Protein AF-0000000069708001 (afdb_homodimer)

Radius of gyration: 27.02 Å; Cα contacts (8 Å, |Δi|>4): 667; chains: 2; bounding box: 36×70×64 Å

Nearest PDB structures (foldseek):
  3i95-assembly1_A  TM=2.723E-01  e=8.028E-01  Synechocystis sp. PCC 6803
  7ykb-assembly1_A  TM=2.470E-01  e=9.645E-01  Synechocystis sp. PCC 6803 substr. Kazusa
  2d1e-assembly1_A  TM=2.750E-01  e=1.778E+00  Synechocystis sp. PCC 6803
  6gqf-assembly3_C  TM=2.404E-01  e=2.136E+00  Mus musculus
  3i95-assembly1_A  TM=2.723E-01  e=1.138E+00  Synechocystis sp. PCC 6803

Secondary structure (DSSP, 8-state):
------HHHHHHHHHHHHHHHHHHHHHHHHHHHHHHTS-HHHHTTT-TTPEEEEEEEEEEETTEEEEEEEEEEE--TTT-EEEEEEEETTTEEEEEEEE-TTTTTTTHHHHHHH--S-EEE--SSTT-HHHHHHTEEE-SHHHHHHHHHH-SSEEEEEEE---SSHHHHHHHHHHHHHHHHHTT-/------HHHHHHHHHHHHHHHHHHHHHHHHHHHHHHTS-HHHHTTT-TTPEEEEEEEEEEETTEEEEEEEEEEE--TTT-EEEEEEEETTTEEEEEEEE-TTTGGGGHHHHHHH--S-EEE--SSTT-HHHHHHTEEE-SHHHHHHHHHH-SSEEEEEEE---SSHHHHHHHHHHHHHHHHHTT-

Structure (mmCIF, N/CA/C/O backbone):
data_AF-0000000069708001-model_v1
#
loop_
_entity.id
_entity.type
_entity.pdbx_description
1 polymer 'Uncharacterized protein'
#
loop_
_atom_site.group_PDB
_atom_site.id
_atom_site.type_symbol
_atom_site.label_atom_id
_atom_site.label_alt_id
_atom_site.label_comp_id
_atom_site.label_asym_id
_atom_site.label_entity_id
_atom_site.label_seq_id
_atom_site.pdbx_PDB_ins_code
_atom_site.Cartn_x
_atom_site.Cartn_y
_atom_site.Cartn_z
_atom_site.occupancy
_atom_site.B_iso_or_equiv
_atom_site.auth_seq_id
_atom_site.auth_comp_id
_atom_site.auth_asym_id
_atom_site.auth_atom_id
_atom_site.pdbx_PDB_model_num
ATOM 1 N N . MET A 1 1 ? -13.344 16.375 -16.188 1 46.41 1 MET A N 1
ATOM 2 C CA . MET A 1 1 ? -13.844 15.688 -15 1 46.41 1 MET A CA 1
ATOM 3 C C . MET A 1 1 ? -13.648 16.547 -13.758 1 46.41 1 MET A C 1
ATOM 5 O O . MET A 1 1 ? -12.586 17.141 -13.562 1 46.41 1 MET A O 1
ATOM 9 N N . ASN A 1 2 ? -14.672 16.891 -13.133 1 65.44 2 ASN A N 1
ATOM 10 C CA . ASN A 1 2 ? -14.648 17.812 -12 1 65.44 2 ASN A CA 1
ATOM 11 C C . ASN A 1 2 ? -13.867 17.25 -10.82 1 65.44 2 ASN A C 1
ATOM 13 O O . ASN A 1 2 ? -14.289 16.266 -10.203 1 65.44 2 ASN A O 1
ATOM 17 N N . ILE A 1 3 ? -12.547 17.547 -10.797 1 88.06 3 ILE A N 1
ATOM 18 C CA . ILE A 1 3 ? -11.617 17.078 -9.781 1 88.06 3 ILE A CA 1
ATOM 19 C C . ILE A 1 3 ? -12.047 17.594 -8.414 1 88.06 3 ILE A C 1
ATOM 21 O O . ILE A 1 3 ? -12.188 18.797 -8.211 1 88.06 3 ILE A O 1
ATOM 25 N N . LYS A 1 4 ? -12.562 16.641 -7.609 1 94 4 LYS A N 1
ATOM 26 C CA . LYS A 1 4 ? -12.992 17.016 -6.27 1 94 4 LYS A CA 1
ATOM 27 C C . LYS A 1 4 ? -12.398 16.078 -5.219 1 94 4 LYS A C 1
ATOM 29 O O . LYS A 1 4 ? -12.133 14.906 -5.5 1 94 4 LYS A O 1
ATOM 34 N N . LEU A 1 5 ? -12.156 16.625 -4.051 1 95.75 5 LEU A N 1
ATOM 35 C CA . LEU A 1 5 ? -11.859 15.812 -2.871 1 95.75 5 LEU A CA 1
ATOM 36 C C . LEU A 1 5 ? -13.125 15.133 -2.35 1 95.75 5 LEU A C 1
ATOM 38 O O . LEU A 1 5 ? -14.047 15.812 -1.883 1 95.75 5 LEU A O 1
ATOM 42 N N . ASP A 1 6 ? -13.188 13.906 -2.488 1 94.31 6 ASP A N 1
ATOM 43 C CA . ASP A 1 6 ? -14.375 13.164 -2.09 1 94.31 6 ASP A CA 1
ATOM 44 C C . ASP A 1 6 ? -14.312 12.773 -0.616 1 94.31 6 ASP A C 1
ATOM 46 O O . ASP A 1 6 ? -14.109 11.602 -0.288 1 94.31 6 ASP A O 1
ATOM 50 N N . ILE A 1 7 ? -14.586 13.656 0.257 1 92.44 7 ILE A N 1
ATOM 51 C CA . ILE A 1 7 ? -14.445 13.516 1.702 1 92.44 7 ILE A CA 1
ATOM 52 C C . ILE A 1 7 ? -15.352 12.398 2.205 1 92.44 7 ILE A C 1
ATOM 54 O O . ILE A 1 7 ? -14.984 11.648 3.109 1 92.44 7 ILE A O 1
ATOM 58 N N . ALA A 1 8 ? -16.516 12.273 1.665 1 90.94 8 ALA A N 1
ATOM 59 C CA . ALA A 1 8 ? -17.438 11.211 2.055 1 90.94 8 ALA A CA 1
ATOM 60 C C . ALA A 1 8 ? -16.828 9.836 1.784 1 90.94 8 ALA A C 1
ATOM 62 O O . ALA A 1 8 ? -16.922 8.938 2.619 1 90.94 8 ALA A O 1
ATOM 63 N N . PHE A 1 9 ? -16.297 9.734 0.628 1 91.19 9 PHE A N 1
ATOM 64 C CA . PHE A 1 9 ? -15.648 8.484 0.259 1 91.19 9 PHE A CA 1
ATOM 65 C C . PHE A 1 9 ? -14.531 8.148 1.236 1 91.19 9 PHE A C 1
ATOM 67 O O . PHE A 1 9 ? -14.367 6.988 1.631 1 91.19 9 PHE A O 1
ATOM 74 N N . TRP A 1 10 ? -13.742 9.164 1.651 1 91 10 TRP A N 1
ATOM 75 C CA . TRP A 1 10 ? -12.648 8.953 2.6 1 91 10 TRP A CA 1
ATOM 76 C C . TRP A 1 10 ? -13.18 8.375 3.91 1 91 10 TRP A C 1
ATOM 78 O O . TRP A 1 10 ? -12.609 7.426 4.453 1 91 10 TRP A O 1
ATOM 88 N N . LYS A 1 11 ? -14.211 8.938 4.34 1 88.94 11 LYS A N 1
ATOM 89 C CA . LYS A 1 11 ? -14.789 8.555 5.621 1 88.94 11 LYS A CA 1
ATOM 90 C C . LYS A 1 11 ? -15.367 7.137 5.562 1 88.94 11 LYS A C 1
ATOM 92 O O . LYS A 1 11 ? -15.219 6.363 6.508 1 88.94 11 LYS A O 1
ATOM 97 N N . GLU A 1 12 ? -15.938 6.777 4.508 1 86.69 12 GLU A N 1
ATOM 98 C CA . GLU A 1 12 ? -16.625 5.492 4.352 1 86.69 12 GLU A CA 1
ATOM 99 C C . GLU A 1 12 ? -15.617 4.375 4.066 1 86.69 12 GLU A C 1
ATOM 101 O O . GLU A 1 12 ? -15.961 3.193 4.156 1 86.69 12 GLU A O 1
ATOM 106 N N . SER A 1 13 ? -14.453 4.805 3.824 1 85.56 13 SER A N 1
ATOM 107 C CA . SER A 1 13 ? -13.477 3.83 3.346 1 85.56 13 SER A CA 1
ATOM 108 C C . SER A 1 13 ? -12.867 3.051 4.5 1 85.56 13 SER A C 1
ATOM 110 O O . SER A 1 13 ? -12.148 2.066 4.285 1 85.56 13 SER A O 1
ATOM 112 N N . LYS A 1 14 ? -13.117 3.455 5.73 1 87 14 LYS A N 1
ATOM 113 C CA . LYS A 1 14 ? -12.539 2.771 6.883 1 87 14 LYS A CA 1
ATOM 114 C C . LYS A 1 14 ? -12.906 1.29 6.883 1 87 14 LYS A C 1
ATOM 116 O O . LYS A 1 14 ? -12.039 0.43 7.039 1 87 14 LYS A O 1
ATOM 121 N N . ASP A 1 15 ? -14.164 1.062 6.676 1 85.88 15 ASP A N 1
ATOM 122 C CA . ASP A 1 15 ? -14.641 -0.318 6.688 1 85.88 15 ASP A CA 1
ATOM 123 C C . ASP A 1 15 ? -14.078 -1.104 5.504 1 85.88 15 ASP A C 1
ATOM 125 O O . ASP A 1 15 ? -13.789 -2.297 5.629 1 85.88 15 ASP A O 1
ATOM 129 N N . LEU A 1 16 ? -14 -0.424 4.457 1 86.12 16 LEU A N 1
ATOM 130 C CA . LEU A 1 16 ? -13.445 -1.054 3.266 1 86.12 16 LEU A CA 1
ATOM 131 C C . LEU A 1 16 ? -12.008 -1.497 3.504 1 86.12 16 LEU A C 1
ATOM 133 O O . LEU A 1 16 ? -11.648 -2.633 3.191 1 86.12 16 LEU A O 1
ATOM 137 N N . PHE A 1 17 ? -11.25 -0.659 4.082 1 90.06 17 PHE A N 1
ATOM 138 C CA . PHE A 1 17 ? -9.844 -0.974 4.285 1 90.06 17 PHE A CA 1
ATOM 139 C C . PHE A 1 17 ? -9.672 -2.002 5.395 1 90.06 17 PHE A C 1
ATOM 141 O O . PHE A 1 17 ? -8.766 -2.834 5.348 1 90.06 17 PHE A O 1
ATOM 148 N N . ARG A 1 18 ? -10.562 -1.918 6.324 1 88.5 18 ARG A N 1
ATOM 149 C CA . ARG A 1 18 ? -10.547 -2.965 7.34 1 88.5 18 ARG A CA 1
ATOM 150 C C . 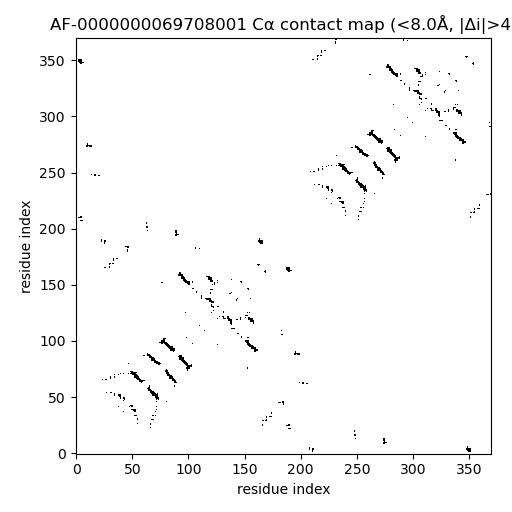ARG A 1 18 ? -10.773 -4.336 6.719 1 88.5 18 ARG A C 1
ATOM 152 O O . ARG A 1 18 ? -10.031 -5.281 6.988 1 88.5 18 ARG A O 1
ATOM 159 N N . ARG A 1 19 ? -11.773 -4.445 5.898 1 89.62 19 ARG A N 1
ATOM 160 C CA . ARG A 1 19 ? -12.07 -5.691 5.203 1 89.62 19 ARG A CA 1
ATOM 161 C C . ARG A 1 19 ? -10.922 -6.094 4.285 1 89.62 19 ARG A C 1
ATOM 163 O O . ARG A 1 19 ? -10.586 -7.273 4.188 1 89.62 19 ARG A O 1
ATOM 170 N N . PHE A 1 20 ? -10.43 -5.078 3.689 1 91.31 20 PHE A N 1
ATOM 171 C CA . PHE A 1 20 ? -9.281 -5.305 2.822 1 91.31 20 PHE A CA 1
ATOM 172 C C . PHE A 1 20 ? -8.141 -5.953 3.598 1 91.31 20 PHE A C 1
ATOM 174 O O . PHE A 1 20 ? -7.602 -6.98 3.182 1 91.31 20 PHE A O 1
ATOM 181 N N . HIS A 1 21 ? -7.844 -5.484 4.672 1 91.12 21 HIS A N 1
ATOM 182 C CA . HIS A 1 21 ? -6.723 -5.992 5.453 1 91.12 21 HIS A CA 1
ATOM 183 C C . HIS A 1 21 ? -7.02 -7.387 6 1 91.12 21 HIS A C 1
ATOM 185 O O . HIS A 1 21 ? -6.121 -8.227 6.098 1 91.12 21 HIS A O 1
ATOM 191 N N . GLU A 1 22 ? -8.203 -7.535 6.359 1 92.88 22 GLU A N 1
ATOM 192 C CA . GLU A 1 22 ? -8.609 -8.859 6.805 1 92.88 22 GLU A CA 1
ATOM 193 C C . GLU A 1 22 ? -8.422 -9.898 5.695 1 92.88 22 GLU A C 1
ATOM 195 O O . GLU A 1 22 ? -7.898 -10.984 5.938 1 92.88 22 GLU A O 1
ATOM 200 N N . GLN A 1 23 ? -8.883 -9.562 4.562 1 95.06 23 GLN A N 1
ATOM 201 C CA . GLN A 1 23 ? -8.773 -10.469 3.424 1 95.06 23 GLN A CA 1
ATOM 202 C C . GLN A 1 23 ? -7.316 -10.711 3.051 1 95.06 23 GLN A C 1
ATOM 204 O O . GLN A 1 23 ? -6.938 -11.844 2.723 1 95.06 23 GLN A O 1
ATOM 209 N N . VAL A 1 24 ? -6.531 -9.695 3.072 1 95 24 VAL A N 1
ATOM 210 C CA . VAL A 1 24 ? -5.105 -9.844 2.787 1 95 24 VAL A CA 1
ATOM 211 C C . VAL A 1 24 ? -4.488 -10.844 3.756 1 95 24 VAL A C 1
ATOM 213 O O . VAL A 1 24 ? -3.736 -11.734 3.344 1 95 24 VAL A O 1
ATOM 216 N N . LYS A 1 25 ? -4.805 -10.688 4.988 1 95.19 25 LYS A N 1
ATOM 217 C CA . LYS A 1 25 ? -4.273 -11.602 5.996 1 95.19 25 LYS A CA 1
ATOM 218 C C . LYS A 1 25 ? -4.688 -13.039 5.707 1 95.19 25 LYS A C 1
ATOM 220 O O . LYS A 1 25 ? -3.871 -13.961 5.816 1 95.19 25 LYS A O 1
ATOM 225 N N . ILE A 1 26 ? -5.879 -13.227 5.352 1 97.38 26 ILE A N 1
ATOM 226 C CA . ILE A 1 26 ? -6.379 -14.562 5.047 1 97.38 26 ILE A CA 1
ATOM 227 C C . ILE A 1 26 ? -5.602 -15.148 3.873 1 97.38 26 ILE A C 1
ATOM 229 O O . ILE A 1 26 ? -5.188 -16.312 3.912 1 97.38 26 ILE A O 1
ATOM 233 N N . ILE A 1 27 ? -5.41 -14.383 2.846 1 97.69 27 ILE A N 1
ATOM 234 C CA . ILE A 1 27 ? -4.695 -14.844 1.66 1 97.69 27 ILE A CA 1
ATOM 235 C C . ILE A 1 27 ? -3.256 -15.195 2.029 1 97.69 27 ILE A C 1
ATOM 237 O O . ILE A 1 27 ? -2.744 -16.25 1.622 1 97.69 27 ILE A O 1
ATOM 241 N N . GLN A 1 28 ? -2.699 -14.375 2.797 1 97.69 28 GLN A N 1
ATOM 242 C CA . GLN A 1 28 ? -1.33 -14.633 3.23 1 97.69 28 GLN A CA 1
ATOM 243 C C . GLN A 1 28 ? -1.246 -15.906 4.059 1 97.69 28 GLN A C 1
ATOM 245 O O . GLN A 1 28 ? -0.282 -16.672 3.941 1 97.69 28 GLN A O 1
ATOM 250 N N . ASP A 1 29 ? -2.16 -16.078 4.879 1 97.56 29 ASP A N 1
ATOM 251 C CA . ASP A 1 29 ? -2.207 -17.312 5.656 1 97.56 29 ASP A CA 1
ATOM 252 C C . ASP A 1 29 ? -2.334 -18.531 4.746 1 97.56 29 ASP A C 1
ATOM 254 O O . ASP A 1 29 ? -1.687 -19.547 4.977 1 97.56 29 ASP A O 1
ATOM 258 N N . VAL A 1 30 ? -3.172 -18.422 3.766 1 98.31 30 VAL A N 1
ATOM 259 C CA . VAL A 1 30 ? -3.336 -19.5 2.797 1 98.31 30 VAL A CA 1
ATOM 260 C C . VAL A 1 30 ? -2.008 -19.766 2.096 1 98.31 30 VAL A C 1
ATOM 262 O O . VAL A 1 30 ? -1.584 -20.922 1.979 1 98.31 30 VAL A O 1
ATOM 265 N N . PHE A 1 31 ? -1.341 -18.719 1.651 1 98.81 31 PHE A N 1
ATOM 266 C CA . PHE A 1 31 ? -0.063 -18.875 0.965 1 98.81 31 PHE A CA 1
ATOM 267 C C . PHE A 1 31 ? 0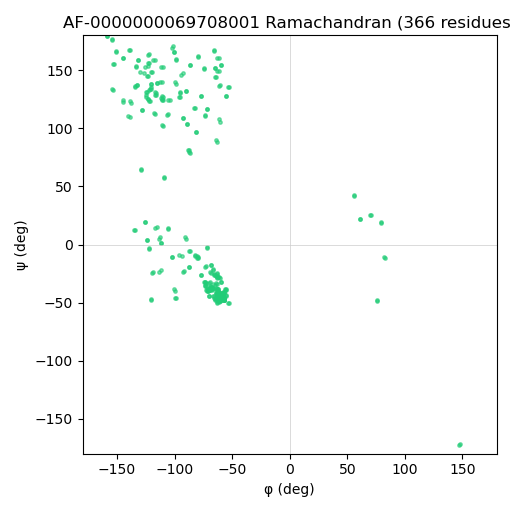.979 -19.484 1.89 1 98.81 31 PHE A C 1
ATOM 269 O O . PHE A 1 31 ? 1.758 -20.344 1.471 1 98.81 31 PHE A O 1
ATOM 276 N N . THR A 1 32 ? 0.922 -19.078 3.09 1 98.19 32 THR A N 1
ATOM 277 C CA . THR A 1 32 ? 1.86 -19.625 4.066 1 98.19 32 THR A CA 1
ATOM 278 C C . THR A 1 32 ? 1.6 -21.109 4.305 1 98.19 32 THR A C 1
ATOM 280 O O . THR A 1 32 ? 2.539 -21.906 4.387 1 98.19 32 THR A O 1
ATOM 283 N N . GLU A 1 33 ? 0.404 -21.375 4.434 1 97.94 33 GLU A N 1
ATOM 284 C CA . GLU A 1 33 ? 0.032 -22.781 4.59 1 97.94 33 GLU A CA 1
ATOM 285 C C . GLU A 1 33 ? 0.524 -23.609 3.412 1 97.94 33 GLU A C 1
ATOM 287 O O . GLU A 1 33 ? 1.087 -24.703 3.604 1 97.94 33 GLU A O 1
ATOM 292 N N . ILE A 1 34 ? 0.293 -23.141 2.25 1 98.62 34 ILE A N 1
ATOM 293 C CA . ILE A 1 34 ? 0.75 -23.844 1.053 1 98.62 34 ILE A CA 1
ATOM 294 C C . ILE A 1 34 ? 2.271 -23.969 1.079 1 98.62 34 ILE A C 1
ATOM 296 O O . ILE A 1 34 ? 2.812 -25.047 0.85 1 98.62 34 ILE A O 1
ATOM 300 N N . ALA A 1 35 ? 2.916 -22.906 1.354 1 98.62 35 ALA A N 1
ATOM 301 C CA . ALA A 1 35 ? 4.375 -22.906 1.399 1 98.62 35 ALA A CA 1
ATOM 302 C C . ALA A 1 35 ? 4.902 -23.969 2.361 1 98.62 35 ALA A C 1
ATOM 304 O O . ALA A 1 35 ? 5.91 -24.609 2.086 1 98.62 35 ALA A O 1
ATOM 305 N N . ASN A 1 36 ? 4.246 -24.109 3.41 1 97.62 36 ASN A N 1
ATOM 306 C CA . ASN A 1 36 ? 4.652 -25.062 4.43 1 97.62 36 ASN A CA 1
ATOM 307 C C . ASN A 1 36 ? 4.613 -26.5 3.9 1 97.62 36 ASN A C 1
ATOM 309 O O . ASN A 1 36 ? 5.312 -27.375 4.41 1 97.62 36 ASN A O 1
ATOM 313 N N . HIS A 1 37 ? 3.875 -26.797 2.945 1 97.81 37 HIS A N 1
ATOM 314 C CA . HIS A 1 37 ? 3.789 -28.125 2.346 1 97.81 37 HIS A CA 1
ATOM 315 C C . HIS A 1 37 ? 4.938 -28.359 1.372 1 97.81 37 HIS A C 1
ATOM 317 O O . HIS A 1 37 ? 5.152 -29.484 0.926 1 97.81 37 HIS A O 1
ATOM 323 N N . PHE A 1 38 ? 5.633 -27.328 1.048 1 98.19 38 PHE A N 1
ATOM 324 C CA . PHE A 1 38 ? 6.699 -27.438 0.06 1 98.19 38 PHE A CA 1
ATOM 325 C C . PHE A 1 38 ? 7.992 -26.844 0.586 1 98.19 38 PHE A C 1
ATOM 327 O O . PHE A 1 38 ? 8.516 -25.875 0.014 1 98.19 38 PHE A O 1
ATOM 334 N N . PRO A 1 39 ? 8.516 -27.484 1.646 1 97.31 39 PRO A N 1
ATOM 335 C CA . PRO A 1 39 ? 9.797 -26.984 2.143 1 97.31 39 PRO A CA 1
ATOM 336 C C . PRO A 1 39 ? 10.922 -27.125 1.113 1 97.31 39 PRO A C 1
ATOM 338 O O . PRO A 1 39 ? 10.805 -27.922 0.176 1 97.31 39 PRO A O 1
ATOM 341 N N . GLN A 1 40 ? 11.891 -26.375 1.371 1 96.75 40 GLN A N 1
ATOM 342 C CA . GLN A 1 40 ? 12.984 -26.312 0.408 1 96.75 40 GLN A CA 1
ATOM 343 C C . GLN A 1 40 ? 13.547 -27.703 0.116 1 96.75 40 GLN A C 1
ATOM 345 O O . GLN A 1 40 ? 13.859 -28.016 -1.032 1 96.75 40 GLN A O 1
ATOM 350 N N . GLU A 1 41 ? 13.742 -28.469 1.108 1 96.44 41 GLU A N 1
ATOM 351 C CA . GLU A 1 41 ? 14.305 -29.812 0.954 1 96.44 41 GLU A CA 1
ATOM 352 C C . GLU A 1 41 ? 13.469 -30.656 -0.012 1 96.44 41 GLU A C 1
ATOM 354 O O . GLU A 1 41 ? 14.016 -31.406 -0.812 1 96.44 41 GLU A O 1
ATOM 359 N N . LYS A 1 42 ? 12.234 -30.516 0.047 1 96.38 42 LYS A N 1
ATOM 360 C CA . LYS A 1 42 ? 11.336 -31.219 -0.865 1 96.38 42 LYS A CA 1
ATOM 361 C C . LYS A 1 42 ? 11.453 -30.672 -2.283 1 96.38 42 LYS A C 1
ATOM 363 O O . LYS A 1 42 ? 11.531 -31.438 -3.246 1 96.38 42 LYS A O 1
ATOM 368 N N . LEU A 1 43 ? 11.484 -29.375 -2.408 1 97.44 43 LEU A N 1
ATOM 369 C CA . LEU A 1 43 ? 11.547 -28.75 -3.719 1 97.44 43 LEU A CA 1
ATOM 370 C C . LEU A 1 43 ? 12.852 -29.094 -4.434 1 97.44 43 LEU A C 1
ATOM 372 O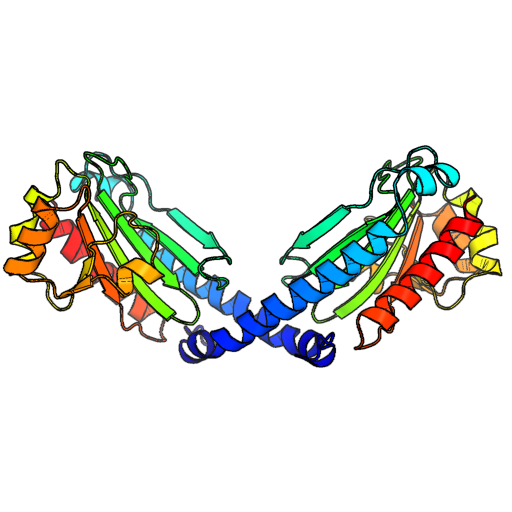 O . LEU A 1 43 ? 12.867 -29.266 -5.656 1 97.44 43 LEU A O 1
ATOM 376 N N . LYS A 1 44 ? 13.883 -29.25 -3.686 1 96 44 LYS A N 1
ATOM 377 C CA . LYS A 1 44 ? 15.195 -29.562 -4.254 1 96 44 LYS A CA 1
ATOM 378 C C . LYS A 1 44 ? 15.211 -30.938 -4.891 1 96 44 LYS A C 1
ATOM 380 O O . LYS A 1 44 ? 16.078 -31.234 -5.715 1 96 44 LYS A O 1
ATOM 385 N N . GLN A 1 45 ? 14.328 -31.766 -4.504 1 94.69 45 GLN A N 1
ATOM 386 C CA . GLN A 1 45 ? 14.211 -33.094 -5.117 1 94.69 45 GLN A CA 1
ATOM 387 C C . GLN A 1 45 ? 13.727 -32.969 -6.562 1 94.69 45 GLN A C 1
ATOM 389 O O . GLN A 1 45 ? 14.008 -33.844 -7.383 1 94.69 45 GLN A O 1
ATOM 394 N N . TYR A 1 46 ? 13.062 -31.906 -6.84 1 92.19 46 TYR A N 1
ATOM 395 C CA . TYR A 1 46 ? 12.531 -31.703 -8.18 1 92.19 46 TYR A CA 1
ATOM 396 C C . TYR A 1 46 ? 13.43 -30.766 -8.984 1 92.19 46 TYR A C 1
ATOM 398 O O . TYR A 1 46 ? 13.586 -30.922 -10.195 1 92.19 46 TYR A O 1
ATOM 406 N N . PHE A 1 47 ? 13.898 -29.781 -8.328 1 93.88 47 PHE A N 1
ATOM 407 C CA . PHE A 1 47 ? 14.773 -28.781 -8.922 1 93.88 47 PHE A CA 1
ATOM 408 C C . PHE A 1 47 ? 15.898 -28.406 -7.961 1 93.88 47 PHE A C 1
ATOM 410 O O . PHE A 1 47 ? 15.688 -27.656 -7.012 1 93.88 47 PHE A O 1
ATOM 417 N N . VAL A 1 48 ? 17.031 -28.812 -8.297 1 93.06 48 VAL A N 1
ATOM 418 C CA . VAL A 1 48 ? 18.156 -28.766 -7.371 1 93.06 48 VAL A CA 1
ATOM 419 C C . VAL A 1 48 ? 18.422 -27.312 -6.949 1 93.06 48 VAL A C 1
ATOM 421 O O . VAL A 1 48 ? 18.812 -27.062 -5.809 1 93.06 48 VAL A O 1
ATOM 424 N N . GLN A 1 49 ? 18.109 -26.375 -7.789 1 94.25 49 GLN A N 1
ATOM 425 C CA . GLN A 1 49 ? 18.422 -24.969 -7.512 1 94.25 49 GLN A CA 1
ATOM 426 C C . GLN A 1 49 ? 17.281 -24.297 -6.773 1 94.25 49 GLN A C 1
ATOM 428 O O . GLN A 1 49 ? 17.312 -23.078 -6.535 1 94.25 49 GLN A O 1
ATOM 433 N N . ALA A 1 50 ? 16.281 -25.062 -6.426 1 96 50 ALA A N 1
ATOM 434 C CA . ALA A 1 50 ? 15.094 -24.484 -5.812 1 96 50 ALA A CA 1
ATOM 435 C C . ALA A 1 50 ? 15.438 -23.781 -4.5 1 96 50 ALA A C 1
ATOM 437 O O . ALA A 1 50 ? 16.234 -24.281 -3.711 1 96 50 ALA A O 1
ATOM 438 N N . LYS A 1 51 ? 14.891 -22.625 -4.258 1 96.19 51 LYS A N 1
ATOM 439 C CA . LYS A 1 51 ? 14.969 -21.875 -3.006 1 96.19 51 LYS A CA 1
ATOM 440 C C . LYS A 1 51 ? 13.688 -22.016 -2.195 1 96.19 51 LYS A C 1
ATOM 442 O O . LYS A 1 51 ? 12.695 -22.562 -2.688 1 96.19 51 LYS A O 1
ATOM 447 N N . SER A 1 52 ? 13.758 -21.562 -0.992 1 94.62 52 SER A N 1
ATOM 448 C CA . SER A 1 52 ? 12.562 -21.562 -0.146 1 94.62 52 SER A CA 1
ATOM 449 C C . SER A 1 52 ? 11.461 -20.703 -0.74 1 94.62 52 SER A C 1
ATOM 451 O O . SER A 1 52 ? 11.734 -19.703 -1.412 1 94.62 52 SER A O 1
ATOM 453 N N . CYS A 1 53 ? 10.242 -21.109 -0.45 1 98.19 53 CYS A N 1
ATOM 454 C CA . CYS A 1 53 ? 9.094 -20.328 -0.901 1 98.19 53 CYS A CA 1
ATOM 455 C C . CYS A 1 53 ? 9.133 -18.906 -0.326 1 98.19 53 CYS A C 1
ATOM 457 O O . CYS A 1 53 ? 9.719 -18.688 0.73 1 98.19 53 CYS A O 1
ATOM 459 N N . LYS A 1 54 ? 8.516 -18 -1.01 1 98.25 54 LYS A N 1
ATOM 460 C CA . LYS A 1 54 ? 8.453 -16.625 -0.537 1 98.25 54 LYS A CA 1
ATOM 461 C C . LYS A 1 54 ? 7.059 -16.031 -0.74 1 98.25 54 LYS A C 1
ATOM 463 O O . LYS A 1 54 ? 6.531 -16.047 -1.854 1 98.25 54 LYS A O 1
ATOM 468 N N . VAL A 1 55 ? 6.492 -15.602 0.371 1 98.12 55 VAL A N 1
ATOM 469 C CA . VAL A 1 55 ? 5.227 -14.875 0.325 1 98.12 55 VAL A CA 1
ATOM 470 C C . VAL A 1 55 ? 5.488 -13.375 0.333 1 98.12 55 VAL A C 1
ATOM 472 O O . VAL A 1 55 ? 6.27 -12.875 1.152 1 98.12 55 VAL A O 1
ATOM 475 N N . SER A 1 56 ? 4.945 -12.633 -0.604 1 96.94 56 SER A N 1
ATOM 476 C CA . SER A 1 56 ? 5.086 -11.18 -0.684 1 96.94 56 SER A CA 1
ATOM 477 C C . SER A 1 56 ? 3.77 -10.516 -1.08 1 96.94 56 SER A C 1
ATOM 479 O O . SER A 1 56 ? 2.781 -11.203 -1.35 1 96.94 56 SER A O 1
ATOM 481 N N . LYS A 1 57 ? 3.711 -9.258 -0.932 1 94.94 57 LYS A N 1
ATOM 482 C CA . LYS A 1 57 ? 2.527 -8.5 -1.321 1 94.94 57 LYS A CA 1
ATOM 483 C C . LYS A 1 57 ? 2.908 -7.129 -1.873 1 94.94 57 LYS A C 1
ATOM 485 O O . LYS A 1 57 ? 4.043 -6.68 -1.704 1 94.94 57 LYS A O 1
ATOM 490 N N . GLY A 1 58 ? 1.996 -6.555 -2.604 1 90.69 58 GLY A N 1
ATOM 491 C CA . GLY A 1 58 ? 2.158 -5.219 -3.152 1 90.69 58 GLY A CA 1
ATOM 492 C C . GLY A 1 58 ? 0.842 -4.555 -3.51 1 90.69 58 GLY A C 1
ATOM 493 O O . GLY A 1 58 ? -0.227 -5.129 -3.291 1 90.69 58 GLY A O 1
ATOM 494 N N . ASN A 1 59 ? 0.884 -3.303 -4.023 1 85.56 59 ASN A N 1
ATOM 495 C CA . ASN A 1 59 ? -0.327 -2.535 -4.293 1 85.56 59 ASN A CA 1
ATOM 496 C C . ASN A 1 59 ? -0.268 -1.853 -5.656 1 85.56 59 ASN A C 1
ATOM 498 O O . ASN A 1 59 ? -1.109 -1.009 -5.969 1 85.56 59 ASN A O 1
ATOM 502 N N . GLN A 1 60 ? 0.661 -2.234 -6.426 1 84.19 60 GLN A N 1
ATOM 503 C CA . GLN A 1 60 ? 0.875 -1.422 -7.617 1 84.19 60 GLN A CA 1
ATOM 504 C C . GLN A 1 60 ? 0.817 -2.273 -8.883 1 84.19 60 GLN A C 1
ATOM 506 O O . GLN A 1 60 ? 1.399 -1.912 -9.906 1 84.19 60 GLN A O 1
ATOM 511 N N . LEU A 1 61 ? 0.239 -3.381 -8.773 1 90.5 61 LEU A N 1
ATOM 512 C CA . LEU A 1 61 ? 0.023 -4.141 -10 1 90.5 61 LEU A CA 1
ATOM 513 C C . LEU A 1 61 ? -1.219 -3.646 -10.742 1 90.5 61 LEU A C 1
ATOM 515 O O . LEU A 1 61 ? -2.34 -4.027 -10.398 1 90.5 61 LEU A O 1
ATOM 519 N N . GLY A 1 62 ? -0.922 -2.777 -11.719 1 87.38 62 GLY A N 1
ATOM 520 C CA . GLY A 1 62 ? -2.055 -2.105 -12.336 1 87.38 62 GLY A CA 1
ATOM 521 C C . GLY A 1 62 ? -2.857 -1.27 -11.352 1 87.38 62 GLY A C 1
ATOM 522 O O . GLY A 1 62 ? -4.09 -1.249 -11.406 1 87.38 62 GLY A O 1
ATOM 523 N N . PHE A 1 63 ? -2.301 -0.867 -10.266 1 85.44 63 PHE A N 1
ATOM 524 C CA . PHE A 1 63 ? -2.861 -0.008 -9.234 1 85.44 63 PHE A CA 1
ATOM 525 C C . PHE A 1 63 ? -3.793 -0.796 -8.32 1 85.44 63 PHE A C 1
ATOM 527 O O . PHE A 1 63 ? -4.656 -0.219 -7.656 1 85.44 63 PHE A O 1
ATOM 534 N N . LEU A 1 64 ? -3.613 -2.061 -8.367 1 92.06 64 LEU A N 1
ATOM 535 C CA . LEU A 1 64 ? -4.414 -2.926 -7.508 1 92.06 64 LEU A CA 1
ATOM 536 C C . LEU A 1 64 ? -3.525 -3.734 -6.57 1 92.06 64 LEU A C 1
ATOM 538 O O . LEU A 1 64 ? -2.379 -4.039 -6.902 1 92.06 64 LEU A O 1
ATOM 542 N N . PRO A 1 65 ? -4.082 -4.023 -5.375 1 92.62 65 PRO A N 1
ATOM 543 C CA . PRO A 1 65 ? -3.32 -4.879 -4.461 1 92.62 65 PRO A CA 1
ATOM 544 C C . PRO A 1 65 ? -3.123 -6.293 -5.004 1 92.62 65 PRO A C 1
ATOM 546 O O . PRO A 1 65 ? -3.938 -6.773 -5.797 1 92.62 65 PRO A O 1
ATOM 549 N N . TYR A 1 66 ? -2.064 -6.852 -4.566 1 96 66 TYR A N 1
ATOM 550 C CA . TYR A 1 66 ? -1.828 -8.234 -4.953 1 96 66 TYR A CA 1
ATOM 551 C C . TYR A 1 66 ? -0.98 -8.953 -3.91 1 96 66 TYR A C 1
ATOM 553 O O . TYR A 1 66 ? -0.281 -8.32 -3.121 1 96 66 TYR A O 1
ATOM 561 N N . GLN A 1 67 ? -1.097 -10.211 -3.848 1 97.44 67 GLN A N 1
ATOM 562 C CA . GLN A 1 67 ? -0.26 -11.125 -3.074 1 97.44 67 GLN A CA 1
ATOM 563 C C . GLN A 1 67 ? 0.36 -12.195 -3.971 1 97.44 67 GLN A C 1
ATOM 565 O O . GLN A 1 67 ? -0.271 -12.656 -4.922 1 97.44 67 GLN A O 1
ATOM 570 N N . VAL A 1 68 ? 1.574 -12.547 -3.59 1 98.31 68 VAL A N 1
ATOM 571 C CA . VAL A 1 68 ? 2.311 -13.5 -4.41 1 98.31 68 VAL A CA 1
ATOM 572 C C . VAL A 1 68 ? 2.918 -14.586 -3.525 1 98.31 68 VAL A C 1
ATOM 574 O O . VAL A 1 68 ? 3.396 -14.305 -2.424 1 98.31 68 VAL A O 1
ATOM 577 N N . LEU A 1 69 ? 2.836 -15.773 -3.949 1 98.81 69 LEU A N 1
ATOM 578 C CA . LEU A 1 69 ? 3.641 -16.875 -3.443 1 98.81 69 LEU A CA 1
ATOM 579 C C . LEU A 1 69 ? 4.535 -17.453 -4.543 1 98.81 69 LEU A C 1
ATOM 581 O O . LEU A 1 69 ? 4.039 -18 -5.523 1 98.81 69 LEU A O 1
ATOM 585 N N . ASP A 1 70 ? 5.781 -17.281 -4.383 1 98.62 70 ASP A N 1
ATOM 586 C CA . ASP A 1 70 ? 6.738 -17.891 -5.301 1 98.62 70 ASP A CA 1
ATOM 587 C C . ASP A 1 70 ? 7.258 -19.219 -4.746 1 98.62 70 ASP A C 1
ATOM 589 O O . ASP A 1 70 ? 7.652 -19.297 -3.58 1 98.62 70 ASP A O 1
ATOM 593 N N . ILE A 1 71 ? 7.215 -20.188 -5.566 1 98.19 71 ILE A N 1
ATOM 594 C CA . ILE A 1 71 ? 7.648 -21.547 -5.262 1 98.19 71 ILE A CA 1
ATOM 595 C C . ILE A 1 71 ? 8.766 -21.953 -6.223 1 98.19 71 ILE A C 1
ATOM 597 O O . ILE A 1 71 ? 8.711 -21.656 -7.418 1 98.19 71 ILE A O 1
ATOM 601 N N . VAL A 1 72 ? 9.852 -22.641 -5.777 1 96.12 72 VAL A N 1
ATOM 602 C CA . VAL A 1 72 ? 11.094 -23.016 -6.445 1 96.12 72 VAL A CA 1
ATOM 603 C C . VAL A 1 72 ? 12.008 -21.797 -6.562 1 96.12 72 VAL A C 1
ATOM 605 O O . VAL A 1 72 ? 13.164 -21.844 -6.137 1 96.12 72 VAL A O 1
ATOM 608 N N . ARG A 1 73 ? 11.414 -20.672 -7.031 1 95.75 73 ARG A N 1
ATOM 609 C CA . ARG A 1 73 ? 11.969 -19.328 -6.965 1 95.75 73 ARG A CA 1
ATOM 610 C C . ARG A 1 73 ? 13.352 -19.266 -7.609 1 95.75 73 ARG A C 1
ATOM 612 O O . ARG A 1 73 ? 14.305 -18.766 -7.004 1 95.75 73 ARG A O 1
ATOM 619 N N . ASP A 1 74 ? 13.555 -19.891 -8.727 1 96.38 74 ASP A N 1
ATOM 620 C CA . ASP A 1 74 ? 14.758 -19.719 -9.531 1 96.38 74 ASP A CA 1
ATOM 621 C C . ASP A 1 74 ? 14.461 -18.906 -10.789 1 96.38 74 ASP A C 1
ATOM 623 O O . ASP A 1 74 ? 13.852 -19.422 -11.734 1 96.38 74 ASP A O 1
ATOM 627 N N . PHE A 1 75 ? 15 -17.734 -10.812 1 95.12 75 PHE A N 1
ATOM 628 C CA . PHE A 1 75 ? 14.625 -16.797 -11.852 1 95.12 75 PHE A CA 1
ATOM 629 C C . PHE A 1 75 ? 15.734 -16.656 -12.883 1 95.12 75 PHE A C 1
ATOM 631 O O . PHE A 1 75 ? 15.758 -15.688 -13.648 1 95.12 75 PHE A O 1
ATOM 638 N N . ASP A 1 76 ? 16.672 -17.547 -12.859 1 95.5 76 ASP A N 1
ATOM 639 C CA . ASP A 1 76 ? 17.703 -17.5 -13.891 1 95.5 76 ASP A CA 1
ATOM 640 C C . ASP A 1 76 ? 17.094 -17.531 -15.289 1 95.5 76 ASP A C 1
ATOM 642 O O . ASP A 1 76 ? 16.297 -18.422 -15.602 1 95.5 76 ASP A O 1
ATOM 646 N N . PRO A 1 77 ? 17.469 -16.594 -16.125 1 94 77 PRO A N 1
ATOM 647 C CA . PRO A 1 77 ? 16.812 -16.516 -17.438 1 94 77 PRO A CA 1
ATOM 648 C C . PRO A 1 77 ? 17.156 -17.688 -18.344 1 94 77 PRO A C 1
ATOM 650 O O . PRO A 1 77 ? 16.422 -17.969 -19.297 1 94 77 PRO A O 1
ATOM 653 N N . LEU A 1 78 ? 18.188 -18.359 -18.016 1 95.5 78 LEU A N 1
ATOM 654 C CA . LEU A 1 78 ? 18.625 -19.453 -18.875 1 95.5 78 LEU A CA 1
ATOM 655 C C . LEU A 1 78 ? 18.156 -20.797 -18.328 1 95.5 78 LEU A C 1
ATOM 657 O O . LEU A 1 78 ? 17.594 -21.625 -19.062 1 95.5 78 LEU A O 1
ATOM 661 N N . THR A 1 79 ? 18.297 -21.062 -17.062 1 95.88 79 THR A N 1
ATOM 662 C CA . THR A 1 79 ? 18.094 -22.406 -16.516 1 95.88 79 THR A CA 1
ATOM 663 C C . THR A 1 79 ? 17.047 -22.391 -15.414 1 95.88 79 THR A C 1
ATOM 665 O O . THR A 1 79 ? 16.75 -23.422 -14.812 1 95.88 79 THR A O 1
ATOM 668 N N . GLY A 1 80 ? 16.453 -21.312 -15.164 1 95.94 80 GLY A N 1
ATOM 669 C CA . GLY A 1 80 ? 15.594 -21.156 -14 1 95.94 80 GLY A CA 1
ATOM 670 C C . GLY A 1 80 ? 14.219 -21.75 -14.188 1 95.94 80 GLY A C 1
ATOM 671 O O . GLY A 1 80 ? 13.812 -22.062 -15.305 1 95.94 80 GLY A O 1
ATOM 672 N N . PHE A 1 81 ? 13.539 -21.984 -13.117 1 96.75 81 PHE A N 1
ATOM 673 C CA . PHE A 1 81 ? 12.164 -22.453 -13.008 1 96.75 81 PHE A CA 1
ATOM 674 C C . PHE A 1 81 ? 11.469 -21.828 -11.805 1 96.75 81 PHE A C 1
ATOM 676 O O . PHE A 1 81 ? 11.977 -21.891 -10.68 1 96.75 81 PHE A O 1
ATOM 683 N N . ASN A 1 82 ? 10.391 -21.172 -12.086 1 97.06 82 ASN A N 1
ATOM 684 C CA . ASN A 1 82 ? 9.633 -20.547 -11.016 1 97.06 82 ASN A CA 1
ATOM 685 C C . ASN A 1 82 ? 8.133 -20.812 -11.148 1 97.06 82 ASN A C 1
ATOM 687 O O . ASN A 1 82 ? 7.59 -20.766 -12.25 1 97.06 82 ASN A O 1
ATOM 691 N N . ILE A 1 83 ? 7.492 -21.125 -10.055 1 98.31 83 ILE A N 1
ATOM 692 C CA . ILE A 1 83 ? 6.035 -21.188 -9.961 1 98.31 83 ILE A CA 1
ATOM 693 C C . ILE A 1 83 ? 5.52 -20.047 -9.094 1 98.31 83 ILE A C 1
ATOM 695 O O . ILE A 1 83 ? 5.93 -19.906 -7.938 1 98.31 83 ILE A O 1
ATOM 699 N N . ARG A 1 84 ? 4.637 -19.25 -9.617 1 98.5 84 ARG A N 1
ATOM 700 C CA . ARG A 1 84 ? 4.082 -18.109 -8.883 1 98.5 84 ARG A CA 1
ATOM 701 C C . ARG A 1 84 ? 2.562 -18.219 -8.781 1 98.5 84 ARG A C 1
ATOM 703 O O . ARG A 1 84 ? 1.874 -18.328 -9.797 1 98.5 84 ARG A O 1
ATOM 710 N N . LEU A 1 85 ? 2.135 -18.203 -7.598 1 98.88 85 LEU A N 1
ATOM 711 C CA . LEU A 1 85 ? 0.726 -17.922 -7.344 1 98.88 85 LEU A CA 1
ATOM 712 C C . LEU A 1 85 ? 0.498 -16.422 -7.156 1 98.88 85 LEU A C 1
ATOM 714 O O . LEU A 1 85 ? 1.243 -15.766 -6.426 1 98.88 85 LEU A O 1
ATOM 718 N N . LEU A 1 86 ? -0.491 -15.938 -7.828 1 98.38 86 LEU A N 1
ATOM 719 C CA . LEU A 1 86 ? -0.803 -14.516 -7.781 1 98.38 86 LEU A CA 1
ATOM 720 C C . LEU A 1 86 ? -2.275 -14.289 -7.453 1 98.38 86 LEU A C 1
ATOM 722 O O . LEU A 1 86 ? -3.156 -14.773 -8.172 1 98.38 86 LEU A O 1
ATOM 726 N N . ASN A 1 87 ? -2.518 -13.695 -6.355 1 97.88 87 ASN A N 1
ATOM 727 C CA . ASN A 1 87 ? -3.824 -13.086 -6.125 1 97.88 87 ASN A CA 1
ATOM 728 C C . ASN A 1 87 ? -3.836 -11.617 -6.539 1 97.88 87 ASN A C 1
ATOM 730 O O . ASN A 1 87 ? -3.209 -10.781 -5.887 1 97.88 87 ASN A O 1
ATOM 734 N N . TRP A 1 88 ? -4.523 -11.375 -7.598 1 96.44 88 TRP A N 1
ATOM 735 C CA . TRP A 1 88 ? -4.598 -10.031 -8.164 1 96.44 88 TRP A CA 1
ATOM 736 C C . TRP A 1 88 ? -5.992 -9.438 -7.988 1 96.44 88 TRP A C 1
ATOM 738 O O . TRP A 1 88 ? -6.914 -9.773 -8.734 1 96.44 88 TRP A O 1
ATOM 748 N N . TRP A 1 89 ? -6.105 -8.57 -7.012 1 94.69 89 TRP A N 1
ATOM 749 C CA . TRP A 1 89 ? -7.406 -8 -6.66 1 94.69 89 TRP A CA 1
ATOM 750 C C . TRP A 1 89 ? -8.086 -7.406 -7.887 1 94.69 89 TRP A C 1
ATOM 752 O O . TRP A 1 89 ? -7.453 -6.711 -8.688 1 94.69 89 TRP A O 1
ATOM 762 N N . GLY A 1 90 ? -9.391 -7.734 -7.977 1 92.69 90 GLY A N 1
ATOM 763 C CA . GLY A 1 90 ? -10.164 -7.207 -9.086 1 92.69 90 GLY A CA 1
ATOM 764 C C . GLY A 1 90 ? -9.992 -8.008 -10.367 1 92.69 90 GLY A C 1
ATOM 765 O O . GLY A 1 90 ? -10.734 -7.812 -11.336 1 92.69 90 GLY A O 1
ATOM 766 N N . ASN A 1 91 ? -9.016 -8.945 -10.445 1 93.94 91 ASN A N 1
ATOM 767 C CA . ASN A 1 91 ? -8.758 -9.703 -11.672 1 93.94 91 ASN A CA 1
ATOM 768 C C . ASN A 1 91 ? -8.914 -11.203 -11.453 1 93.94 91 ASN A C 1
ATOM 770 O O . ASN A 1 91 ? -9.602 -11.875 -12.227 1 93.94 91 ASN A O 1
ATOM 774 N N . GLY A 1 92 ? -8.289 -11.648 -10.359 1 95 92 GLY A N 1
ATOM 775 C CA . GLY A 1 92 ? -8.461 -13.07 -10.102 1 95 92 GLY A CA 1
ATOM 776 C C . GLY A 1 92 ? -7.258 -13.719 -9.445 1 95 92 GLY A C 1
ATOM 777 O O . GLY A 1 92 ? -6.352 -13.023 -8.984 1 95 92 GLY A O 1
ATOM 778 N N . PHE A 1 93 ? -7.336 -15.039 -9.352 1 97.69 93 PHE A N 1
ATOM 779 C CA . PHE A 1 93 ? -6.301 -15.891 -8.773 1 97.69 93 PHE A CA 1
ATOM 780 C C . PHE A 1 93 ? -5.613 -16.719 -9.852 1 97.69 93 PHE A C 1
ATOM 782 O O . PHE A 1 93 ? -6.285 -17.344 -10.68 1 97.69 93 PHE A O 1
ATOM 789 N N . TYR A 1 94 ? -4.281 -16.625 -9.859 1 98.31 94 TYR A N 1
ATOM 790 C CA . TYR A 1 94 ? -3.551 -17.188 -10.992 1 98.31 94 TYR A CA 1
ATOM 791 C C . TYR A 1 94 ? -2.395 -18.062 -10.516 1 98.31 94 TYR A C 1
ATOM 793 O O . TYR A 1 94 ? -1.907 -17.891 -9.391 1 98.31 94 TYR A O 1
ATOM 801 N N . ILE A 1 95 ? -1.977 -18.938 -11.406 1 98.56 95 ILE A N 1
ATOM 802 C CA . ILE A 1 95 ? -0.69 -19.625 -11.305 1 98.56 95 ILE A CA 1
ATOM 803 C C . ILE A 1 95 ? 0.124 -19.375 -12.57 1 98.56 95 ILE A C 1
ATOM 805 O O . ILE A 1 95 ? -0.409 -19.453 -13.68 1 98.56 95 ILE A O 1
ATOM 809 N N . PHE A 1 96 ? 1.34 -19 -12.398 1 98.19 96 PHE A N 1
ATOM 810 C CA . PHE A 1 96 ? 2.279 -18.797 -13.492 1 98.19 96 PHE A CA 1
ATOM 811 C C . PHE A 1 96 ? 3.508 -19.688 -13.328 1 98.19 96 PHE A C 1
ATOM 813 O O . PHE A 1 96 ? 4.066 -19.781 -12.234 1 98.19 96 PHE A O 1
ATOM 820 N N . LEU A 1 97 ? 3.883 -20.312 -14.367 1 97.31 97 LEU A N 1
ATOM 821 C CA . LEU A 1 97 ? 5.125 -21.078 -14.445 1 97.31 97 LEU A CA 1
ATOM 822 C C . LEU A 1 97 ? 6.062 -20.484 -15.492 1 97.31 97 LEU A C 1
ATOM 824 O O . LEU A 1 97 ? 5.664 -20.266 -16.641 1 97.31 97 LEU A O 1
ATOM 828 N N . THR A 1 98 ? 7.25 -20.266 -15.07 1 96.81 98 THR A N 1
ATOM 829 C CA . THR A 1 98 ? 8.227 -19.688 -15.992 1 96.81 98 THR A CA 1
ATOM 830 C C . THR A 1 98 ? 9.477 -20.562 -16.078 1 96.81 98 THR A C 1
ATOM 832 O O . THR A 1 98 ? 10.062 -20.906 -15.055 1 96.81 98 THR A O 1
ATOM 835 N N . TYR A 1 99 ? 9.836 -20.875 -17.328 1 96.12 99 TYR A N 1
ATOM 836 C CA . TYR A 1 99 ? 11.031 -21.656 -17.594 1 96.12 99 TYR A CA 1
ATOM 837 C C . TYR A 1 99 ? 12.086 -20.812 -18.312 1 96.12 99 TYR A C 1
ATOM 839 O O . TYR A 1 99 ? 11.766 -20.062 -19.234 1 96.12 99 TYR A O 1
ATOM 847 N N . GLY A 1 100 ? 13.297 -21 -17.922 1 95.44 100 GLY A N 1
ATOM 848 C CA . GLY A 1 100 ? 14.398 -20.391 -18.641 1 95.44 100 GLY A CA 1
ATOM 849 C C . GLY A 1 100 ? 14.578 -20.922 -20.047 1 95.44 100 GLY A C 1
ATOM 850 O O . GLY A 1 100 ? 14.016 -21.969 -20.391 1 95.44 100 GLY A O 1
ATOM 851 N N . SER A 1 101 ? 15.383 -20.203 -20.797 1 94.69 101 SER A N 1
ATOM 852 C CA . SER A 1 101 ? 15.508 -20.453 -22.234 1 94.69 101 SER A CA 1
ATOM 853 C C . SER A 1 101 ? 16.125 -21.812 -22.516 1 94.69 101 SER A C 1
ATOM 855 O O . SER A 1 101 ? 15.812 -22.453 -23.531 1 94.69 101 SER A O 1
ATOM 857 N N . GLN A 1 102 ? 16.922 -22.375 -21.641 1 95.5 102 GLN A N 1
ATOM 858 C CA . GLN A 1 102 ? 17.672 -23.594 -21.922 1 95.5 102 GLN A CA 1
ATOM 859 C C . GLN A 1 102 ? 16.906 -24.828 -21.453 1 95.5 102 GLN A C 1
ATOM 861 O O . GLN A 1 102 ? 17.25 -25.953 -21.828 1 95.5 102 GLN A O 1
ATOM 866 N N . ILE A 1 103 ? 15.82 -24.656 -20.703 1 94.44 103 ILE A N 1
ATOM 867 C CA . ILE A 1 103 ? 15.188 -25.844 -20.141 1 94.44 103 ILE A CA 1
ATOM 868 C C . ILE A 1 103 ? 13.734 -25.938 -20.594 1 94.44 103 ILE A C 1
ATOM 870 O O . ILE A 1 103 ? 13.047 -26.906 -20.297 1 94.44 103 ILE A O 1
ATOM 874 N N . LYS A 1 104 ? 13.297 -24.953 -21.312 1 93 104 LYS A N 1
ATOM 875 C CA . LYS A 1 104 ? 11.883 -24.844 -21.672 1 93 104 LYS A CA 1
ATOM 876 C C . LYS A 1 104 ? 11.438 -26 -22.547 1 93 104 LYS A C 1
ATOM 878 O O . LYS A 1 104 ? 10.273 -26.406 -22.516 1 93 104 LYS A O 1
ATOM 883 N N . GLN A 1 105 ? 12.305 -26.562 -23.266 1 94.25 105 GLN A N 1
ATOM 884 C CA . GLN A 1 105 ? 11.953 -27.672 -24.172 1 94.25 105 GLN A CA 1
ATOM 885 C C . GLN A 1 105 ? 11.773 -28.969 -23.391 1 94.25 105 GLN A C 1
ATOM 887 O O . GLN A 1 105 ? 11.008 -29.844 -23.812 1 94.25 105 GLN A O 1
ATOM 892 N N . GLN A 1 106 ? 12.414 -29.047 -22.312 1 93.69 106 GLN A N 1
ATOM 893 C CA . GLN A 1 106 ? 12.492 -30.281 -21.547 1 93.69 106 GLN A CA 1
ATOM 894 C C . GLN A 1 106 ? 11.109 -30.719 -21.062 1 93.69 106 GLN A C 1
ATOM 896 O O . GLN A 1 106 ? 10.844 -31.922 -20.938 1 93.69 106 GLN A O 1
ATOM 901 N N . TYR A 1 107 ? 10.219 -29.844 -20.859 1 91.25 107 TYR A N 1
ATOM 902 C CA . TYR A 1 107 ? 8.984 -30.188 -20.172 1 91.25 107 TYR A CA 1
ATOM 903 C C . TYR A 1 107 ? 7.781 -30.094 -21.109 1 91.25 107 TYR A C 1
ATOM 905 O O . TYR A 1 107 ? 6.637 -30.25 -20.672 1 91.25 107 TYR A O 1
ATOM 913 N N . LYS A 1 108 ? 7.969 -29.875 -22.328 1 93.69 108 LYS A N 1
ATOM 914 C CA . LYS A 1 108 ? 6.922 -29.703 -23.344 1 93.69 108 LYS A CA 1
ATOM 915 C C . LYS A 1 108 ? 5.961 -30.891 -23.328 1 93.69 108 LYS A C 1
ATOM 917 O O . LYS A 1 108 ? 4.746 -30.719 -23.203 1 93.69 108 LYS A O 1
ATOM 922 N N . ASN A 1 109 ? 6.473 -32.062 -23.375 1 93.25 109 ASN A N 1
ATOM 923 C CA . ASN A 1 109 ? 5.645 -33.25 -23.484 1 93.25 109 ASN A CA 1
ATOM 924 C C . ASN A 1 109 ? 4.805 -33.5 -22.234 1 93.25 109 ASN A C 1
ATOM 926 O O . ASN A 1 109 ? 3.654 -33.938 -22.328 1 93.25 109 ASN A O 1
ATOM 930 N N . ALA A 1 110 ? 5.402 -33.219 -21.156 1 92.5 110 ALA A N 1
ATOM 931 C CA . ALA A 1 110 ? 4.668 -33.375 -19.906 1 92.5 110 ALA A CA 1
ATOM 932 C C . ALA A 1 110 ? 3.453 -32.438 -19.859 1 92.5 110 ALA A C 1
ATOM 934 O O . ALA A 1 110 ? 2.369 -32.875 -19.438 1 92.5 110 ALA A O 1
ATOM 935 N N . TRP A 1 111 ? 3.607 -31.266 -20.312 1 94.75 111 TRP A N 1
ATOM 936 C CA . TRP A 1 111 ? 2.525 -30.297 -20.281 1 94.75 111 TRP A CA 1
ATOM 937 C C . TRP A 1 111 ? 1.415 -30.688 -21.25 1 94.75 111 TRP A C 1
ATOM 939 O O . TRP A 1 111 ? 0.231 -30.609 -20.906 1 94.75 111 TRP A O 1
ATOM 949 N N . ILE A 1 112 ? 1.724 -31.172 -22.375 1 93.38 112 ILE A N 1
ATOM 950 C CA . ILE A 1 112 ? 0.753 -31.531 -23.406 1 93.38 112 ILE A CA 1
ATOM 951 C C . ILE A 1 112 ? -0.052 -32.75 -22.969 1 93.38 112 ILE A C 1
ATOM 953 O O . ILE A 1 112 ? -1.259 -32.812 -23.203 1 93.38 112 ILE A O 1
ATOM 957 N N . SER A 1 113 ? 0.572 -33.562 -22.25 1 93.12 113 SER A N 1
ATOM 958 C CA . SER A 1 113 ? -0.053 -34.844 -21.938 1 93.12 113 SER A CA 1
ATOM 959 C C . SER A 1 113 ? -0.832 -34.781 -20.625 1 93.12 113 SER A C 1
ATOM 961 O O . SER A 1 113 ? -1.832 -35.469 -20.453 1 93.12 113 SER A O 1
ATOM 963 N N . LYS A 1 114 ? -0.507 -33.906 -19.766 1 92.44 114 LYS A N 1
ATOM 964 C CA . LYS A 1 114 ? -1.017 -34.031 -18.406 1 92.44 114 LYS A CA 1
ATOM 965 C C . LYS A 1 114 ? -1.88 -32.844 -18.016 1 92.44 114 LYS A C 1
ATOM 967 O O . LYS A 1 114 ? -2.668 -32.906 -17.078 1 92.44 114 LYS A O 1
ATOM 972 N N . PHE A 1 115 ? -1.655 -31.781 -18.656 1 92.12 115 PHE A N 1
ATOM 973 C CA . PHE A 1 115 ? -2.34 -30.594 -18.141 1 92.12 115 PHE A CA 1
ATOM 974 C C . PHE A 1 115 ? -3.252 -30 -19.219 1 92.12 115 PHE A C 1
ATOM 976 O O . PHE A 1 115 ? -2.871 -29.906 -20.391 1 92.12 115 PHE A O 1
ATOM 983 N N . ASP A 1 116 ? -4.441 -29.688 -18.672 1 87.06 116 ASP A N 1
ATOM 984 C CA . ASP A 1 116 ? -5.441 -29.062 -19.531 1 87.06 116 ASP A CA 1
ATOM 985 C C . ASP A 1 116 ? -5.809 -27.672 -19.016 1 87.06 116 ASP A C 1
ATOM 987 O O . ASP A 1 116 ? -5.52 -27.328 -17.875 1 87.06 116 ASP A O 1
ATOM 991 N N . ASP A 1 117 ? -6.332 -26.844 -19.875 1 93.88 117 ASP A N 1
ATOM 992 C CA . ASP A 1 117 ? -6.949 -25.578 -19.531 1 93.88 117 ASP A CA 1
ATOM 993 C C . ASP A 1 117 ? -5.898 -24.562 -19.047 1 93.88 117 ASP A C 1
ATOM 995 O O . ASP A 1 117 ? -6.152 -23.781 -18.141 1 93.88 117 ASP A O 1
ATOM 999 N N . PHE A 1 118 ? -4.672 -24.797 -19.516 1 98 118 PHE A N 1
ATOM 1000 C CA . PHE A 1 118 ? -3.627 -23.812 -19.297 1 98 118 PHE A CA 1
ATOM 1001 C C . PHE A 1 118 ? -3.414 -22.969 -20.547 1 98 118 PHE A C 1
ATOM 1003 O O . PHE A 1 118 ? -3.938 -23.297 -21.625 1 98 118 PHE A O 1
ATOM 1010 N N . HIS A 1 119 ? -2.721 -21.891 -20.344 1 98.06 119 HIS A N 1
ATOM 1011 C CA . HIS A 1 119 ? -2.393 -20.969 -21.422 1 98.06 119 HIS A CA 1
ATOM 1012 C C . HIS A 1 119 ? -0.884 -20.766 -21.547 1 98.06 119 HIS A C 1
ATOM 1014 O O . HIS A 1 119 ? -0.146 -21 -20.578 1 98.06 119 HIS A O 1
ATOM 1020 N N . ILE A 1 120 ? -0.514 -20.375 -22.75 1 96.81 120 ILE A N 1
ATOM 1021 C CA . ILE A 1 120 ? 0.881 -20.062 -23.031 1 96.81 120 ILE A CA 1
ATOM 1022 C C . ILE A 1 120 ? 1.009 -18.594 -23.406 1 96.81 120 ILE A C 1
ATOM 1024 O O . ILE A 1 120 ? 0.276 -18.094 -24.266 1 96.81 120 ILE A O 1
ATOM 1028 N N . SER A 1 121 ? 1.969 -17.969 -22.75 1 96.44 121 SER A N 1
ATOM 1029 C CA . SER A 1 121 ? 2.162 -16.547 -23 1 96.44 121 SER A CA 1
ATOM 1030 C C . SER A 1 121 ? 3.227 -16.312 -24.062 1 96.44 121 SER A C 1
ATOM 1032 O O . SER A 1 121 ? 4.227 -17.031 -24.125 1 96.44 121 SER A O 1
ATOM 1034 N N . PHE A 1 122 ? 3.088 -15.312 -24.859 1 94.56 122 PHE A N 1
ATOM 1035 C CA . PHE A 1 122 ? 4.055 -14.922 -25.875 1 94.56 122 PHE A CA 1
ATOM 1036 C C . PHE A 1 122 ? 4.637 -13.547 -25.562 1 94.56 122 PHE A C 1
ATOM 1038 O O . PHE A 1 122 ? 5.266 -12.93 -26.422 1 94.56 122 PHE A O 1
ATOM 1045 N N . THR A 1 123 ? 4.422 -13.156 -24.375 1 91.44 123 THR A N 1
ATOM 1046 C CA . THR A 1 123 ? 4.938 -11.859 -23.953 1 91.44 123 THR A CA 1
ATOM 1047 C C . THR A 1 123 ? 6.445 -11.922 -23.734 1 91.44 123 THR A C 1
ATOM 1049 O O . THR A 1 123 ? 6.98 -12.953 -23.328 1 91.44 123 THR A O 1
ATOM 1052 N N . GLU A 1 124 ? 7.102 -10.789 -23.922 1 85.12 124 GLU A N 1
ATOM 1053 C CA . GLU A 1 124 ? 8.547 -10.695 -23.75 1 85.12 124 GLU A CA 1
ATOM 1054 C C . GLU A 1 124 ? 8.945 -10.766 -22.281 1 85.12 124 GLU A C 1
ATOM 1056 O O . GLU A 1 124 ? 9.961 -11.375 -21.938 1 85.12 124 GLU A O 1
ATOM 1061 N N . THR A 1 125 ? 8.141 -10.109 -21.453 1 87.06 125 THR A N 1
ATOM 1062 C CA . THR A 1 125 ? 8.406 -10.125 -20.031 1 87.06 125 THR A CA 1
ATOM 1063 C C . THR A 1 125 ? 7.324 -10.914 -19.281 1 87.06 125 THR A C 1
ATOM 1065 O O . THR A 1 125 ? 6.137 -10.609 -19.406 1 87.06 125 THR A O 1
ATOM 1068 N N . PRO A 1 126 ? 7.824 -11.852 -18.531 1 88.81 126 PRO A N 1
ATOM 1069 C CA . PRO A 1 126 ? 6.84 -12.719 -17.891 1 88.81 126 PRO A CA 1
ATOM 1070 C C . PRO A 1 126 ? 6.078 -12.016 -16.766 1 88.81 126 PRO A C 1
ATOM 1072 O O . PRO A 1 126 ? 5.082 -12.539 -16.266 1 88.81 126 PRO A O 1
ATOM 1075 N N . TYR A 1 127 ? 6.383 -10.742 -16.422 1 89.19 127 TYR A N 1
ATOM 1076 C CA . TYR A 1 127 ? 5.809 -10.141 -15.219 1 89.19 127 TYR A CA 1
ATOM 1077 C C . TYR A 1 127 ? 4.832 -9.031 -15.578 1 89.19 127 TYR A C 1
ATOM 1079 O O . TYR A 1 127 ? 4.242 -8.406 -14.695 1 89.19 127 TYR A O 1
ATOM 1087 N N . ASP A 1 128 ? 4.684 -8.867 -16.828 1 92.31 128 ASP A N 1
ATOM 1088 C CA . ASP A 1 128 ? 3.637 -7.965 -17.312 1 92.31 128 ASP A CA 1
ATOM 1089 C C . ASP A 1 128 ? 2.311 -8.703 -17.469 1 92.31 128 ASP A C 1
ATOM 1091 O O . ASP A 1 128 ? 1.886 -8.992 -18.594 1 92.31 128 ASP A O 1
ATOM 1095 N N . TYR A 1 129 ? 1.627 -8.867 -16.422 1 94.94 129 TYR A N 1
ATOM 1096 C CA . TYR A 1 129 ? 0.5 -9.789 -16.359 1 94.94 129 TYR A CA 1
ATOM 1097 C C . TYR A 1 129 ? -0.646 -9.32 -17.25 1 94.94 129 TYR A C 1
ATOM 1099 O O . TYR A 1 129 ? -1.316 -10.125 -17.891 1 94.94 129 TYR A O 1
ATOM 1107 N N . PRO A 1 130 ? -0.901 -8.008 -17.312 1 92.5 130 PRO A N 1
ATOM 1108 C CA . PRO A 1 130 ? -1.92 -7.582 -18.266 1 92.5 130 PRO A CA 1
ATOM 1109 C C . PRO A 1 130 ? -1.601 -8.016 -19.703 1 92.5 130 PRO A C 1
ATOM 1111 O O . PRO A 1 130 ? -2.484 -8.5 -20.422 1 92.5 130 PRO A O 1
ATOM 1114 N N . GLN A 1 131 ? -0.395 -7.891 -20.062 1 93.38 131 GLN A N 1
ATOM 1115 C CA . GLN A 1 131 ? 0.013 -8.289 -21.406 1 93.38 131 GLN A CA 1
ATOM 1116 C C . GLN A 1 131 ? 0.051 -9.812 -21.547 1 93.38 131 GLN A C 1
ATOM 1118 O O . GLN A 1 131 ? -0.239 -10.352 -22.609 1 93.38 131 GLN A O 1
ATOM 1123 N N . VAL A 1 132 ? 0.368 -10.477 -20.516 1 94.75 132 VAL A N 1
ATOM 1124 C CA . VAL A 1 132 ? 0.399 -11.93 -20.516 1 94.75 132 VAL A CA 1
ATOM 1125 C C . VAL A 1 132 ? -0.996 -12.477 -20.797 1 94.75 132 VAL A C 1
ATOM 1127 O O . VAL A 1 132 ? -1.162 -13.344 -21.672 1 94.75 132 VAL A O 1
ATOM 1130 N N . GLU A 1 133 ? -1.929 -11.977 -20.109 1 92.38 133 GLU A N 1
ATOM 1131 C CA . GLU A 1 133 ? -3.297 -12.445 -20.312 1 92.38 133 GLU A CA 1
ATOM 1132 C C . GLU A 1 133 ? -3.781 -12.141 -21.734 1 92.38 133 GLU A C 1
ATOM 1134 O O . GLU A 1 133 ? -4.473 -12.961 -22.344 1 92.38 133 GLU A O 1
ATOM 1139 N N . LYS A 1 134 ? -3.428 -11.008 -22.25 1 92.69 134 LYS A N 1
ATOM 1140 C CA . LYS A 1 134 ? -3.887 -10.555 -23.562 1 92.69 134 LYS A CA 1
ATOM 1141 C C . LYS A 1 134 ? -3.197 -11.328 -24.672 1 92.69 134 LYS A C 1
ATOM 1143 O O . LYS A 1 134 ? -3.812 -11.625 -25.703 1 92.69 134 LYS A O 1
ATOM 1148 N N . ASN A 1 135 ? -1.935 -11.641 -24.406 1 95 135 ASN A N 1
ATOM 1149 C CA . ASN A 1 135 ? -1.125 -12.25 -25.453 1 95 135 ASN A CA 1
ATOM 1150 C C . ASN A 1 135 ? -0.834 -13.719 -25.156 1 95 135 ASN A C 1
ATOM 1152 O O . ASN A 1 135 ? 0.327 -14.125 -25.078 1 95 135 ASN A O 1
ATOM 1156 N N . SER A 1 136 ? -1.853 -14.43 -25.016 1 97.38 136 SER A N 1
ATOM 1157 C CA . SER A 1 136 ? -1.713 -15.852 -24.703 1 97.38 136 SER A CA 1
ATOM 1158 C C . SER A 1 136 ? -2.627 -16.703 -25.578 1 97.38 136 SER A C 1
ATOM 1160 O O . SER A 1 136 ? -3.627 -16.203 -26.094 1 97.38 136 SER A O 1
ATOM 1162 N N . LEU A 1 137 ? -2.242 -17.891 -25.766 1 96.62 137 LEU A N 1
ATOM 1163 C CA . LEU A 1 137 ? -3.039 -18.906 -26.453 1 96.62 137 LEU A CA 1
ATOM 1164 C C . LEU A 1 137 ? -3.244 -20.125 -25.562 1 96.62 137 LEU A C 1
ATOM 1166 O O . LEU A 1 137 ? -2.527 -20.312 -24.578 1 96.62 137 LEU A O 1
ATOM 1170 N N . ILE A 1 138 ? -4.219 -20.938 -25.922 1 97.12 138 ILE A N 1
ATOM 1171 C CA . ILE A 1 138 ? -4.477 -22.172 -25.172 1 97.12 138 ILE A CA 1
ATOM 1172 C C . ILE A 1 138 ? -3.281 -23.109 -25.297 1 97.12 138 ILE A C 1
ATOM 1174 O O . ILE A 1 138 ? -2.668 -23.203 -26.359 1 97.12 138 ILE A O 1
ATOM 1178 N N . LEU A 1 139 ? -3.027 -23.781 -24.281 1 97.19 139 LEU A N 1
ATOM 1179 C CA . LEU A 1 139 ? -1.934 -24.75 -24.281 1 97.19 139 LEU A CA 1
ATOM 1180 C C . LEU A 1 139 ? -2.295 -25.969 -25.125 1 97.19 139 LEU A C 1
ATOM 1182 O O . LEU A 1 139 ? -3.254 -26.672 -24.812 1 97.19 139 LEU A O 1
ATOM 1186 N N . ASN A 1 140 ? -1.592 -26.141 -26.109 1 96.06 140 ASN A N 1
ATOM 1187 C CA . ASN A 1 140 ? -1.609 -27.344 -26.938 1 96.06 140 ASN A CA 1
ATOM 1188 C C . ASN A 1 140 ? -0.279 -27.547 -27.656 1 96.06 140 ASN A C 1
ATOM 1190 O O . ASN A 1 140 ? 0.643 -26.75 -27.516 1 96.06 140 ASN A O 1
ATOM 1194 N N . GLU A 1 141 ? -0.204 -28.641 -28.359 1 95.44 141 GLU A N 1
ATOM 1195 C CA . GLU A 1 141 ? 1.064 -29.016 -28.969 1 95.44 141 GLU A CA 1
ATOM 1196 C C . GLU A 1 141 ? 1.565 -27.938 -29.922 1 95.44 141 GLU A C 1
ATOM 1198 O O . GLU A 1 141 ? 2.744 -27.578 -29.891 1 95.44 141 GLU A O 1
ATOM 1203 N N . LYS A 1 142 ? 0.702 -27.422 -30.734 1 96.19 142 LYS A N 1
ATOM 1204 C CA . LYS A 1 142 ? 1.064 -26.406 -31.734 1 96.19 142 LYS A CA 1
ATOM 1205 C C . LYS A 1 142 ? 1.567 -25.141 -31.062 1 96.19 142 LYS A C 1
ATOM 1207 O O . LYS A 1 142 ? 2.641 -24.625 -31.406 1 96.19 142 LYS A O 1
ATOM 1212 N N . ASN A 1 143 ? 0.868 -24.688 -30.188 1 96.31 143 ASN A N 1
ATOM 1213 C CA . ASN A 1 143 ? 1.157 -23.391 -29.578 1 96.31 143 ASN A CA 1
ATOM 1214 C C . ASN A 1 143 ? 2.398 -23.453 -28.688 1 96.31 143 ASN A C 1
ATOM 1216 O O . ASN A 1 143 ? 3.174 -22.5 -28.641 1 96.31 143 ASN A O 1
ATOM 1220 N N . ILE A 1 144 ? 2.566 -24.531 -27.984 1 96.25 144 ILE A N 1
ATOM 1221 C CA . ILE A 1 144 ? 3.742 -24.609 -27.125 1 96.25 144 ILE A CA 1
ATOM 1222 C C . ILE A 1 144 ? 5.004 -24.719 -27.984 1 96.25 144 ILE A C 1
ATOM 1224 O O . ILE A 1 144 ? 6.051 -24.172 -27.625 1 96.25 144 ILE A O 1
ATOM 1228 N N . THR A 1 145 ? 4.934 -25.391 -29.062 1 96 145 THR A N 1
ATOM 1229 C CA . THR A 1 145 ? 6.062 -25.469 -29.984 1 96 145 THR A CA 1
ATOM 1230 C C . THR A 1 145 ? 6.422 -24.078 -30.516 1 96 145 THR A C 1
ATOM 1232 O O . THR A 1 145 ? 7.598 -23.719 -30.578 1 96 145 THR A O 1
ATOM 1235 N N . LEU A 1 146 ? 5.434 -23.406 -30.875 1 95.75 146 LEU A N 1
ATOM 1236 C CA . LEU A 1 146 ? 5.641 -22.047 -31.359 1 95.75 146 LEU A CA 1
ATOM 1237 C C . LEU A 1 146 ? 6.32 -21.188 -30.297 1 95.75 146 LEU A C 1
ATOM 1239 O O . LEU A 1 146 ? 7.246 -20.438 -30.609 1 95.75 146 LEU A O 1
ATOM 1243 N N . ALA A 1 147 ? 5.883 -21.25 -29.141 1 94.81 147 ALA A N 1
ATOM 1244 C CA . ALA A 1 147 ? 6.418 -20.453 -28.047 1 94.81 147 ALA A CA 1
ATOM 1245 C C . ALA A 1 147 ? 7.875 -20.812 -27.766 1 94.81 147 ALA A C 1
ATOM 1247 O O . ALA A 1 147 ? 8.703 -19.922 -27.531 1 94.81 147 ALA A O 1
ATOM 1248 N N . ILE A 1 148 ? 8.156 -22.062 -27.719 1 94.88 148 ILE A N 1
ATOM 1249 C CA . ILE A 1 148 ? 9.508 -22.531 -27.438 1 94.88 148 ILE A CA 1
ATOM 1250 C C . ILE A 1 148 ? 10.477 -22.016 -28.484 1 94.88 148 ILE A C 1
ATOM 1252 O O . ILE A 1 148 ? 11.609 -21.656 -28.172 1 94.88 148 ILE A O 1
ATOM 1256 N N . ASN A 1 149 ? 10.008 -21.859 -29.656 1 93.06 149 ASN A N 1
ATOM 1257 C CA . ASN A 1 149 ? 10.867 -21.469 -30.766 1 93.06 149 ASN A CA 1
ATOM 1258 C C . ASN A 1 149 ? 10.984 -19.953 -30.875 1 93.06 149 ASN A C 1
ATOM 1260 O O . ASN A 1 149 ? 11.938 -19.438 -31.469 1 93.06 149 ASN A O 1
ATOM 1264 N N . SER A 1 150 ? 10.094 -19.281 -30.312 1 90.25 150 SER A N 1
ATOM 1265 C CA . SER A 1 150 ? 10.023 -17.859 -30.609 1 90.25 150 SER A CA 1
ATOM 1266 C C . SER A 1 150 ? 10.406 -17.016 -29.391 1 90.25 150 SER A C 1
ATOM 1268 O O . SER A 1 150 ? 10.734 -15.836 -29.516 1 90.25 150 SER A O 1
ATOM 1270 N N . SER A 1 151 ? 10.297 -17.562 -28.297 1 85.25 151 SER A N 1
ATOM 1271 C CA . SER A 1 151 ? 10.461 -16.781 -27.078 1 85.25 151 SER A CA 1
ATOM 1272 C C . SER A 1 151 ? 11.719 -17.188 -26.328 1 85.25 151 SER A C 1
ATOM 1274 O O . SER A 1 151 ? 12.164 -18.328 -26.422 1 85.25 151 SER A O 1
ATOM 1276 N N . ASN A 1 152 ? 12.266 -16.281 -25.594 1 88.94 152 ASN A N 1
ATOM 1277 C CA . ASN A 1 152 ? 13.414 -16.578 -24.75 1 88.94 152 ASN A CA 1
ATOM 1278 C C . ASN A 1 152 ? 13.023 -17.422 -23.547 1 88.94 152 ASN A C 1
ATOM 1280 O O . ASN A 1 152 ? 13.75 -18.344 -23.156 1 88.94 152 ASN A O 1
ATOM 1284 N N . GLN A 1 153 ? 11.914 -17.156 -23.016 1 94 153 GLN A N 1
ATOM 1285 C CA . GLN A 1 153 ? 11.375 -17.906 -21.891 1 94 153 GLN A CA 1
ATOM 1286 C C . GLN A 1 153 ? 10 -18.484 -22.219 1 94 153 GLN A C 1
ATOM 1288 O O . GLN A 1 153 ? 9.344 -18.047 -23.156 1 94 153 GLN A O 1
ATOM 1293 N N . LEU A 1 154 ? 9.711 -19.547 -21.547 1 95.19 154 LEU A N 1
ATOM 1294 C CA . LEU A 1 154 ? 8.375 -20.141 -21.672 1 95.19 154 LEU A CA 1
ATOM 1295 C C . LEU A 1 154 ? 7.539 -19.859 -20.438 1 95.19 154 LEU A C 1
ATOM 1297 O O . LEU A 1 154 ? 7.977 -20.141 -19.312 1 95.19 154 LEU A O 1
ATOM 1301 N N . GLN A 1 155 ? 6.438 -19.297 -20.656 1 96.69 155 GLN A N 1
ATOM 1302 C CA . GLN A 1 155 ? 5.531 -19.062 -19.531 1 96.69 155 GLN A CA 1
ATOM 1303 C C . GLN A 1 155 ? 4.172 -19.719 -19.781 1 96.69 155 GLN A C 1
ATOM 1305 O O . GLN A 1 155 ? 3.545 -19.5 -20.812 1 96.69 155 GLN A O 1
ATOM 1310 N N . ILE A 1 156 ? 3.785 -20.531 -18.844 1 97 156 ILE A N 1
ATOM 1311 C CA . ILE A 1 156 ? 2.492 -21.203 -18.812 1 97 156 ILE A CA 1
ATOM 1312 C C . ILE A 1 156 ? 1.68 -20.719 -17.625 1 97 156 ILE A C 1
ATOM 1314 O O . ILE A 1 156 ? 2.229 -20.516 -16.531 1 97 156 ILE A O 1
ATOM 1318 N N . TRP A 1 157 ? 0.408 -20.516 -17.828 1 98.06 157 TRP A N 1
ATOM 1319 C CA . TRP A 1 157 ? -0.359 -19.969 -16.719 1 98.06 157 TRP A CA 1
ATOM 1320 C C . TRP A 1 157 ? -1.815 -20.422 -16.781 1 98.06 157 TRP A C 1
ATOM 1322 O O . TRP A 1 157 ? -2.258 -20.953 -17.797 1 98.06 157 TRP A O 1
ATOM 1332 N N . LYS A 1 158 ? -2.551 -20.234 -15.703 1 98 158 LYS A N 1
ATOM 1333 C CA . LYS A 1 158 ? -3.965 -20.578 -15.578 1 98 158 LYS A CA 1
ATOM 1334 C C . LYS A 1 158 ? -4.645 -19.703 -14.523 1 98 158 LYS A C 1
ATOM 1336 O O . LYS A 1 158 ? -4.062 -19.422 -13.469 1 98 158 LYS A O 1
ATOM 1341 N N . LYS A 1 159 ? -5.797 -19.188 -14.883 1 97.25 159 LYS A N 1
ATOM 1342 C CA . LYS A 1 159 ? -6.652 -18.578 -13.875 1 97.25 159 LYS A CA 1
ATOM 1343 C C . LYS A 1 159 ? -7.379 -19.641 -13.055 1 97.25 159 LYS A C 1
ATOM 1345 O O . LYS A 1 159 ? -8.008 -20.547 -13.617 1 97.25 159 LYS A O 1
ATOM 1350 N N . LEU A 1 160 ? -7.277 -19.547 -11.789 1 97.69 160 LEU A N 1
ATOM 1351 C CA . LEU A 1 160 ? -7.805 -20.594 -10.914 1 97.69 160 LEU A CA 1
ATOM 1352 C C . LEU A 1 160 ? -9.164 -20.188 -10.359 1 97.69 160 LEU A C 1
ATOM 1354 O O . LEU A 1 160 ? -9.383 -19.031 -10.008 1 97.69 160 LEU A O 1
ATOM 1358 N N . ASP A 1 161 ? -10.07 -21.156 -10.305 1 96 161 ASP A N 1
ATOM 1359 C CA . ASP A 1 161 ? -11.328 -21.016 -9.57 1 96 161 ASP A CA 1
ATOM 1360 C C . ASP A 1 161 ? -11.172 -21.469 -8.125 1 96 161 ASP A C 1
ATOM 1362 O O . ASP A 1 161 ? -11.172 -22.672 -7.844 1 96 161 ASP A O 1
ATOM 1366 N N . ILE A 1 162 ? -11.094 -20.516 -7.285 1 96.69 162 ILE A N 1
ATOM 1367 C CA . ILE A 1 162 ? -10.805 -20.891 -5.902 1 96.69 162 ILE A CA 1
ATOM 1368 C C . ILE A 1 162 ? -12.102 -20.922 -5.094 1 96.69 162 ILE A C 1
ATOM 1370 O O . ILE A 1 162 ? -13.102 -20.312 -5.488 1 96.69 162 ILE A O 1
ATOM 1374 N N . SER A 1 163 ? -12.062 -21.625 -3.998 1 96.81 163 SER A N 1
ATOM 1375 C CA . SER A 1 163 ? -13.172 -21.688 -3.047 1 96.81 163 SER A CA 1
ATOM 1376 C C . SER A 1 163 ? -13.102 -20.547 -2.033 1 96.81 163 SER A C 1
ATOM 1378 O O . SER A 1 163 ? -12.008 -20.094 -1.676 1 96.81 163 SER A O 1
ATOM 1380 N N . GLU A 1 164 ? -14.289 -20.234 -1.529 1 96.56 164 GLU A N 1
ATOM 1381 C CA . GLU A 1 164 ? -14.328 -19.234 -0.469 1 96.56 164 GLU A CA 1
ATOM 1382 C C . GLU A 1 164 ? -13.797 -19.797 0.845 1 96.56 164 GLU A C 1
ATOM 1384 O O . GLU A 1 164 ? -13.445 -19.047 1.756 1 96.56 164 GLU A O 1
ATOM 1389 N N . ASP A 1 165 ? -13.773 -21.062 0.888 1 97.38 165 ASP A N 1
ATOM 1390 C CA . ASP A 1 165 ? -13.18 -21.719 2.047 1 97.38 165 ASP A CA 1
ATOM 1391 C C . ASP A 1 165 ? -11.664 -21.812 1.9 1 97.38 165 ASP A C 1
ATOM 1393 O O . ASP A 1 165 ? -11.164 -22.516 1.017 1 97.38 165 ASP A O 1
ATOM 1397 N N . PRO A 1 166 ? -10.93 -21.172 2.795 1 97.5 166 PRO A N 1
ATOM 1398 C CA . PRO A 1 166 ? -9.477 -21.156 2.676 1 97.5 166 PRO A CA 1
ATOM 1399 C C . PRO A 1 166 ? -8.867 -22.547 2.713 1 97.5 166 PRO A C 1
ATOM 1401 O O . PRO A 1 166 ? -7.895 -22.828 2 1 97.5 166 PRO A O 1
ATOM 1404 N N . GLY A 1 167 ? -9.344 -23.375 3.574 1 96.94 167 GLY A N 1
ATOM 1405 C CA . GLY A 1 167 ? -8.836 -24.734 3.65 1 96.94 167 GLY A CA 1
ATOM 1406 C C . GLY A 1 167 ? -8.984 -25.5 2.35 1 96.94 167 GLY A C 1
ATOM 1407 O O . GLY A 1 167 ? -8.047 -26.172 1.911 1 96.94 167 GLY A O 1
ATOM 1408 N N . THR A 1 168 ? -10.125 -25.422 1.751 1 97.69 168 THR A N 1
ATOM 1409 C CA . THR A 1 168 ? -10.383 -26.062 0.47 1 97.69 168 THR A CA 1
ATOM 1410 C C . THR A 1 168 ? -9.469 -25.516 -0.613 1 97.69 168 THR A C 1
ATOM 1412 O O . THR A 1 168 ? -8.898 -26.266 -1.404 1 97.69 168 THR A O 1
ATOM 1415 N N . THR A 1 169 ? -9.383 -24.219 -0.656 1 98.06 169 THR A N 1
ATOM 1416 C CA . THR A 1 169 ? -8.5 -23.562 -1.62 1 98.06 169 THR A CA 1
ATOM 1417 C C . THR A 1 169 ? -7.062 -24.047 -1.442 1 98.06 169 THR A C 1
ATOM 1419 O O . THR A 1 169 ? -6.398 -24.406 -2.416 1 98.06 169 THR A O 1
ATOM 1422 N N . SER A 1 170 ? -6.59 -24.094 -0.226 1 98.12 170 SER A N 1
ATOM 1423 C CA . SER A 1 170 ? -5.23 -24.531 0.051 1 98.12 170 SER A CA 1
ATOM 1424 C C . SER A 1 170 ? -5.008 -25.969 -0.431 1 98.12 170 SER A C 1
ATOM 1426 O O . SER A 1 170 ? -4.004 -26.266 -1.085 1 98.12 170 SER A O 1
ATOM 1428 N N . LYS A 1 171 ? -5.926 -26.781 -0.151 1 98.19 171 LYS A N 1
ATOM 1429 C CA . LYS A 1 171 ? -5.816 -28.188 -0.539 1 98.19 171 LYS A CA 1
ATOM 1430 C C . LYS A 1 171 ? -5.785 -28.328 -2.057 1 98.19 171 LYS A C 1
ATOM 1432 O O . LYS A 1 171 ? -4.977 -29.094 -2.596 1 98.19 171 LYS A O 1
ATOM 1437 N N . MET A 1 172 ? -6.688 -27.641 -2.654 1 98.06 172 MET A N 1
ATOM 1438 C CA . MET A 1 172 ? -6.766 -27.688 -4.113 1 98.06 172 MET A CA 1
ATOM 1439 C C . MET A 1 172 ? -5.449 -27.234 -4.742 1 98.06 172 MET A C 1
ATOM 1441 O O . MET A 1 172 ? -4.941 -27.891 -5.652 1 98.06 172 MET A O 1
ATOM 1445 N N . ILE A 1 173 ? -4.891 -26.203 -4.277 1 98.5 173 ILE A N 1
ATOM 1446 C CA . ILE A 1 173 ? -3.672 -25.641 -4.848 1 98.5 173 ILE A CA 1
ATOM 1447 C C . ILE A 1 173 ? -2.488 -26.562 -4.543 1 98.5 173 ILE A C 1
ATOM 1449 O O . ILE A 1 173 ? -1.629 -26.781 -5.398 1 98.5 173 ILE A O 1
ATOM 1453 N N . CYS A 1 174 ? -2.439 -27.109 -3.346 1 98.56 174 CYS A N 1
ATOM 1454 C CA . CYS A 1 174 ? -1.374 -28.047 -3.002 1 98.56 174 CYS A CA 1
ATOM 1455 C C . CYS A 1 174 ? -1.383 -29.25 -3.936 1 98.56 174 CYS A C 1
ATOM 1457 O O . CYS A 1 174 ? -0.326 -29.703 -4.371 1 98.56 174 CYS A O 1
ATOM 1459 N N . GLN A 1 175 ? -2.553 -29.719 -4.199 1 98.12 175 GLN A N 1
ATOM 1460 C CA . GLN A 1 175 ? -2.65 -30.844 -5.125 1 98.12 175 GLN A CA 1
ATOM 1461 C C . GLN A 1 175 ? -2.141 -30.453 -6.512 1 98.12 175 GLN A C 1
ATOM 1463 O O . GLN A 1 175 ? -1.392 -31.203 -7.133 1 98.12 175 GLN A O 1
ATOM 1468 N N . LEU A 1 176 ? -2.574 -29.344 -6.984 1 97.69 176 LEU A N 1
ATOM 1469 C CA . LEU A 1 176 ? -2.129 -28.859 -8.289 1 97.69 176 LEU A CA 1
ATOM 1470 C C . LEU A 1 176 ? -0.609 -28.734 -8.328 1 97.69 176 LEU A C 1
ATOM 1472 O O . LEU A 1 176 ? 0.027 -29.188 -9.289 1 97.69 176 LEU A O 1
ATOM 1476 N N . LEU A 1 177 ? -0.052 -28.156 -7.32 1 98.06 177 LEU A N 1
ATOM 1477 C CA . LEU A 1 177 ? 1.393 -27.969 -7.242 1 98.06 177 LEU A CA 1
ATOM 1478 C C . LEU A 1 177 ? 2.113 -29.312 -7.203 1 98.06 177 LEU A C 1
ATOM 1480 O O . LEU A 1 177 ? 3.152 -29.484 -7.848 1 98.06 177 LEU A O 1
ATOM 1484 N N . THR A 1 178 ? 1.602 -30.203 -6.422 1 97.38 178 THR A N 1
ATOM 1485 C CA . THR A 1 178 ? 2.178 -31.531 -6.367 1 97.38 178 THR A CA 1
ATOM 1486 C C . THR A 1 178 ? 2.191 -32.188 -7.75 1 97.38 178 THR A C 1
ATOM 1488 O O . THR A 1 178 ? 3.211 -32.719 -8.18 1 97.38 178 THR A O 1
ATOM 1491 N N . ASP A 1 179 ? 1.09 -32.125 -8.438 1 96.44 179 ASP A N 1
ATOM 1492 C CA . ASP A 1 179 ? 1.001 -32.688 -9.781 1 96.44 179 ASP A CA 1
ATOM 1493 C C . ASP A 1 179 ? 2.037 -32.031 -10.703 1 96.44 179 ASP A C 1
ATOM 1495 O O . ASP A 1 179 ? 2.674 -32.719 -11.508 1 96.44 179 ASP A O 1
ATOM 1499 N N . ILE A 1 180 ? 2.199 -30.734 -10.648 1 96.69 180 ILE A N 1
ATOM 1500 C CA . ILE A 1 180 ? 3.135 -30 -11.5 1 96.69 180 ILE A CA 1
ATOM 1501 C C . ILE A 1 180 ? 4.566 -30.422 -11.164 1 96.69 180 ILE A C 1
ATOM 1503 O O . ILE A 1 180 ? 5.355 -30.719 -12.062 1 96.69 180 ILE A O 1
ATOM 1507 N N . LEU A 1 181 ? 4.863 -30.469 -9.914 1 95.56 181 LEU A N 1
ATOM 1508 C CA . LEU A 1 181 ? 6.223 -30.812 -9.492 1 95.56 181 LEU A CA 1
ATOM 1509 C C . LEU A 1 181 ? 6.574 -32.25 -9.875 1 95.56 181 LEU A C 1
ATOM 1511 O O . LEU A 1 181 ? 7.711 -32.531 -10.258 1 95.56 181 LEU A O 1
ATOM 1515 N N . GLU A 1 182 ? 5.645 -33.062 -9.828 1 92.31 182 GLU A N 1
ATOM 1516 C CA . GLU A 1 182 ? 5.871 -34.469 -10.133 1 92.31 182 GLU A CA 1
ATOM 1517 C C . GLU A 1 182 ? 6.316 -34.656 -11.578 1 92.31 182 GLU A C 1
ATOM 1519 O O . GLU A 1 182 ? 7.074 -35.594 -11.891 1 92.31 182 GLU A O 1
ATOM 1524 N N . VAL A 1 183 ? 5.902 -33.781 -12.414 1 87.38 183 VAL A N 1
ATOM 1525 C CA . VAL A 1 183 ? 6.289 -33.938 -13.812 1 87.38 183 VAL A CA 1
ATOM 1526 C C . VAL A 1 183 ? 7.648 -33.281 -14.047 1 87.38 183 VAL A C 1
ATOM 1528 O O . VAL A 1 183 ? 8.203 -33.344 -15.148 1 87.38 183 VAL A O 1
ATOM 1531 N N . HIS A 1 184 ? 8.219 -32.625 -13.133 1 85.75 184 HIS A N 1
ATOM 1532 C CA . HIS A 1 184 ? 9.508 -31.969 -13.242 1 85.75 184 HIS A CA 1
ATOM 1533 C C . HIS A 1 184 ? 10.609 -32.781 -12.562 1 85.75 184 HIS A C 1
ATOM 1535 O O . HIS A 1 184 ? 11.789 -32.406 -12.617 1 85.75 184 HIS A O 1
ATOM 1541 N N . GLY A 1 185 ? 10.195 -33.781 -11.82 1 77.38 185 GLY A N 1
ATOM 1542 C CA . GLY A 1 185 ? 11.164 -34.656 -11.203 1 77.38 185 GLY A CA 1
ATOM 1543 C C . GLY A 1 185 ? 11.484 -35.875 -12.047 1 77.38 185 GLY A C 1
ATOM 1544 O O . GLY A 1 185 ? 10.75 -36.188 -12.984 1 77.38 185 GLY A O 1
ATOM 1545 N N . MET B 1 1 ? -15.289 -16.391 14.219 1 46 1 MET B N 1
ATOM 1546 C CA . MET B 1 1 ? -15.656 -15.688 12.992 1 46 1 MET B CA 1
ATOM 1547 C C . MET B 1 1 ? -15.32 -16.516 11.758 1 46 1 MET B C 1
ATOM 1549 O O . MET B 1 1 ? -14.242 -17.109 11.68 1 46 1 MET B O 1
ATOM 1553 N N . ASN B 1 2 ? -16.266 -16.844 11.008 1 65.12 2 ASN B N 1
ATOM 1554 C CA . ASN B 1 2 ? -16.125 -17.75 9.875 1 6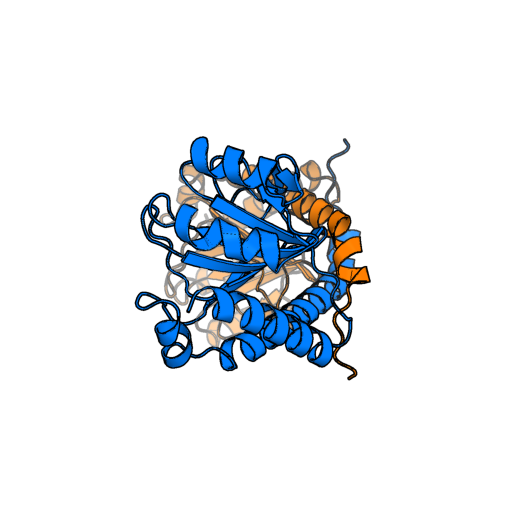5.12 2 ASN B CA 1
ATOM 1555 C C . ASN B 1 2 ? -15.195 -17.172 8.805 1 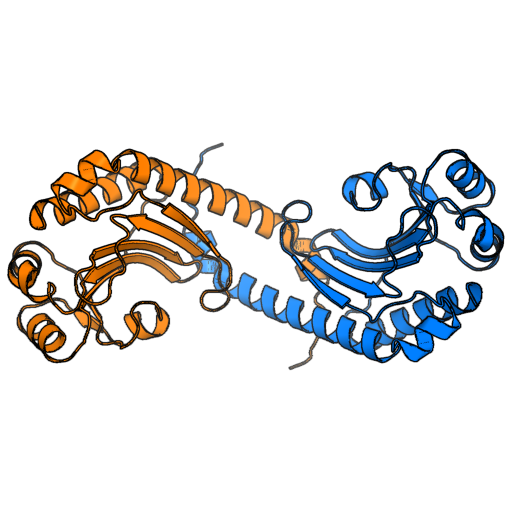65.12 2 ASN B C 1
ATOM 1557 O O . ASN B 1 2 ? -15.555 -16.203 8.141 1 65.12 2 ASN B O 1
ATOM 1561 N N . ILE B 1 3 ? -13.844 -17.422 8.914 1 88.06 3 ILE B N 1
ATOM 1562 C CA . ILE B 1 3 ? -12.781 -16.938 8.031 1 88.06 3 ILE B CA 1
ATOM 1563 C C . ILE B 1 3 ? -13.016 -17.453 6.613 1 88.06 3 ILE B C 1
ATOM 1565 O O . ILE B 1 3 ? -13.094 -18.672 6.391 1 88.06 3 ILE B O 1
ATOM 1569 N N . LYS B 1 4 ? -13.477 -16.5 5.758 1 93.88 4 LYS B N 1
ATOM 1570 C CA . LYS B 1 4 ? -13.727 -16.875 4.371 1 93.88 4 LYS B CA 1
ATOM 1571 C C . LYS B 1 4 ? -13 -15.945 3.408 1 93.88 4 LYS B C 1
ATOM 1573 O O . LYS B 1 4 ? -12.766 -14.773 3.727 1 93.88 4 LYS B O 1
ATOM 1578 N N . LEU B 1 5 ? -12.594 -16.484 2.279 1 95.81 5 LEU B N 1
ATOM 1579 C CA . LEU B 1 5 ? -12.148 -15.664 1.151 1 95.81 5 LEU B CA 1
ATOM 1580 C C . LEU B 1 5 ? -13.336 -14.992 0.472 1 95.81 5 LEU B C 1
ATOM 1582 O O . LEU B 1 5 ? -14.219 -15.672 -0.065 1 95.81 5 LEU B O 1
ATOM 1586 N N . ASP B 1 6 ? -13.414 -13.758 0.594 1 94.38 6 ASP B N 1
ATOM 1587 C CA . ASP B 1 6 ? -14.539 -13.016 0.041 1 94.38 6 ASP B CA 1
ATOM 1588 C C . ASP B 1 6 ? -14.273 -12.625 -1.411 1 94.38 6 ASP B C 1
ATOM 1590 O O . ASP B 1 6 ? -14.031 -11.453 -1.708 1 94.38 6 ASP B O 1
ATOM 1594 N N . ILE B 1 7 ? -14.445 -13.492 -2.318 1 92.5 7 ILE B N 1
ATOM 1595 C CA . ILE B 1 7 ? -14.109 -13.359 -3.732 1 92.5 7 ILE B CA 1
ATOM 1596 C C . ILE B 1 7 ? -14.938 -12.234 -4.355 1 92.5 7 ILE B C 1
ATOM 1598 O O . ILE B 1 7 ? -14.445 -11.484 -5.203 1 92.5 7 ILE B O 1
ATOM 1602 N N . ALA B 1 8 ? -16.156 -12.117 -3.973 1 91.12 8 ALA B N 1
ATOM 1603 C CA . ALA B 1 8 ? -17.016 -11.055 -4.48 1 91.12 8 ALA B CA 1
ATOM 1604 C C . ALA B 1 8 ? -16.453 -9.68 -4.129 1 91.12 8 ALA B C 1
ATOM 1606 O O . ALA B 1 8 ? -16.438 -8.781 -4.973 1 91.12 8 ALA B O 1
ATOM 1607 N N . PHE B 1 9 ? -16.094 -9.57 -2.904 1 91.31 9 PHE B N 1
ATOM 1608 C CA . PHE B 1 9 ? -15.492 -8.32 -2.449 1 91.31 9 PHE B CA 1
ATOM 1609 C C . PHE B 1 9 ? -14.25 -7.98 -3.27 1 91.31 9 PHE B C 1
ATOM 1611 O O . PHE B 1 9 ? -14.039 -6.824 -3.641 1 91.31 9 PHE B O 1
ATOM 1618 N N . TRP B 1 10 ? -13.406 -9.023 -3.584 1 91.31 10 TRP B N 1
ATOM 1619 C CA . TRP B 1 10 ? -12.203 -8.805 -4.383 1 91.31 10 TRP B CA 1
ATOM 1620 C C . TRP B 1 10 ? -12.555 -8.227 -5.75 1 91.31 10 TRP B C 1
ATOM 1622 O O . TRP B 1 10 ? -11.93 -7.27 -6.207 1 91.31 10 TRP B O 1
ATOM 1632 N N . LYS B 1 11 ? -13.516 -8.773 -6.309 1 88.88 11 LYS B N 1
ATOM 1633 C CA . LYS B 1 11 ? -13.922 -8.383 -7.656 1 88.88 11 LYS B CA 1
ATOM 1634 C C . LYS B 1 11 ? -14.5 -6.973 -7.676 1 88.88 11 LYS B C 1
ATOM 1636 O O . LYS B 1 11 ? -14.227 -6.195 -8.594 1 88.88 11 LYS B O 1
ATOM 1641 N N . GLU B 1 12 ? -15.219 -6.621 -6.703 1 86.62 12 GLU B N 1
ATOM 1642 C CA . GLU B 1 12 ? -15.914 -5.336 -6.637 1 86.62 12 GLU B CA 1
ATOM 1643 C C . GLU B 1 12 ? -14.961 -4.219 -6.223 1 86.62 12 GLU B C 1
ATOM 1645 O O . GLU B 1 12 ? -15.289 -3.037 -6.359 1 86.62 12 GLU B O 1
ATOM 1650 N N . SER B 1 13 ? -13.836 -4.652 -5.82 1 85.75 13 SER B N 1
ATOM 1651 C CA . SER B 1 13 ? -12.938 -3.676 -5.215 1 85.75 13 SER B CA 1
ATOM 1652 C C . SER B 1 13 ? -12.172 -2.896 -6.277 1 85.75 13 SER B C 1
ATOM 1654 O O . SER B 1 13 ? -11.508 -1.904 -5.969 1 85.75 13 SER B O 1
ATOM 1656 N N . LYS B 1 14 ? -12.258 -3.303 -7.531 1 87 14 LYS B N 1
ATOM 1657 C CA . LYS B 1 14 ? -11.523 -2.625 -8.602 1 87 14 LYS B CA 1
ATOM 1658 C C . LYS B 1 14 ? -11.883 -1.143 -8.656 1 87 14 LYS B C 1
ATOM 1660 O O . LYS B 1 14 ? -10.992 -0.286 -8.68 1 87 14 LYS B O 1
ATOM 1665 N N . ASP B 1 15 ? -13.156 -0.916 -8.617 1 86.12 15 ASP B N 1
ATOM 1666 C CA . ASP B 1 15 ? -13.617 0.464 -8.703 1 86.12 15 ASP B CA 1
ATOM 1667 C C . ASP B 1 15 ? -13.234 1.257 -7.461 1 86.12 15 ASP B C 1
ATOM 1669 O O . ASP B 1 15 ? -12.922 2.447 -7.547 1 86.12 15 ASP B O 1
ATOM 1673 N N . LEU B 1 16 ? -13.297 0.568 -6.422 1 86.38 16 LEU B N 1
ATOM 1674 C CA . LEU B 1 16 ? -12.93 1.211 -5.164 1 86.38 16 LEU B CA 1
ATOM 1675 C C . LEU B 1 16 ? -11.461 1.634 -5.176 1 86.38 16 LEU B C 1
ATOM 1677 O O . LEU B 1 16 ? -11.133 2.762 -4.805 1 86.38 16 LEU B O 1
ATOM 1681 N N . PHE B 1 17 ? -10.633 0.795 -5.645 1 90.12 17 PHE B N 1
ATOM 1682 C CA . PHE B 1 17 ? -9.203 1.099 -5.652 1 90.12 17 PHE B CA 1
ATOM 1683 C C . PHE B 1 17 ? -8.875 2.125 -6.73 1 90.12 17 PHE B C 1
ATOM 1685 O O . PHE B 1 17 ? -7.977 2.949 -6.555 1 90.12 17 PHE B O 1
ATOM 1692 N N . ARG B 1 18 ? -9.617 2.047 -7.777 1 88.5 18 ARG B N 1
ATOM 1693 C CA . ARG B 1 18 ? -9.453 3.092 -8.781 1 88.5 18 ARG B CA 1
ATOM 1694 C C . ARG B 1 18 ? -9.766 4.465 -8.203 1 88.5 18 ARG B C 1
ATOM 1696 O O . ARG B 1 18 ? -8.992 5.41 -8.375 1 88.5 18 ARG B O 1
ATOM 1703 N N . ARG B 1 19 ? -10.875 4.582 -7.531 1 89.44 19 ARG B N 1
ATOM 1704 C CA . ARG B 1 19 ? -11.258 5.832 -6.883 1 89.44 19 ARG B CA 1
ATOM 1705 C C . ARG B 1 19 ? -10.25 6.234 -5.816 1 89.44 19 ARG B C 1
ATOM 1707 O O . ARG B 1 19 ? -9.922 7.414 -5.68 1 89.44 19 ARG B O 1
ATOM 1714 N N . PHE B 1 20 ? -9.836 5.23 -5.148 1 91.06 20 PHE B N 1
ATOM 1715 C CA . PHE B 1 20 ? -8.812 5.457 -4.137 1 91.06 20 PHE B CA 1
ATOM 1716 C C . PHE B 1 20 ? -7.574 6.094 -4.754 1 91.06 20 PHE B C 1
ATOM 1718 O O . PHE B 1 20 ? -7.094 7.121 -4.27 1 91.06 20 PHE B O 1
ATOM 1725 N N . HIS B 1 21 ? -7.145 5.613 -5.777 1 91 21 HIS B N 1
ATOM 1726 C CA . HIS B 1 21 ? -5.93 6.117 -6.406 1 91 21 HIS B CA 1
ATOM 1727 C C . HIS B 1 21 ? -6.148 7.508 -6.992 1 91 21 HIS B C 1
ATOM 1729 O O . HIS B 1 21 ? -5.242 8.344 -6.969 1 91 21 HIS B O 1
ATOM 1735 N N . GLU B 1 22 ? -7.27 7.672 -7.512 1 92.75 22 GLU B N 1
ATOM 1736 C CA . GLU B 1 22 ? -7.609 9 -8.008 1 92.75 22 GLU B CA 1
ATOM 1737 C C . GLU B 1 22 ? -7.57 10.039 -6.887 1 92.75 22 GLU B C 1
ATOM 1739 O O . GLU B 1 22 ? -7.02 11.125 -7.055 1 92.75 22 GLU B O 1
ATOM 1744 N N . GLN B 1 23 ? -8.172 9.703 -5.828 1 94.94 23 GLN B N 1
ATOM 1745 C CA . GLN B 1 23 ? -8.227 10.609 -4.688 1 94.94 23 GLN B CA 1
ATOM 1746 C C . GLN B 1 23 ? -6.828 10.852 -4.121 1 94.94 23 GLN B C 1
ATOM 1748 O O . GLN B 1 23 ? -6.496 11.977 -3.736 1 94.94 23 GLN B O 1
ATOM 1753 N N . VAL B 1 24 ? -6.047 9.82 -4.039 1 94.88 24 VAL B N 1
ATOM 1754 C CA . VAL B 1 24 ? -4.676 9.969 -3.566 1 94.88 24 VAL B CA 1
ATOM 1755 C C . VAL B 1 24 ? -3.932 10.977 -4.445 1 94.88 24 VAL B C 1
ATOM 1757 O O . VAL B 1 24 ? -3.246 11.859 -3.936 1 94.88 24 VAL B O 1
ATOM 1760 N N . LYS B 1 25 ? -4.066 10.828 -5.699 1 95.06 25 LYS B N 1
ATOM 1761 C CA . LYS B 1 25 ? -3.408 11.742 -6.629 1 95.06 25 LYS B CA 1
ATOM 1762 C C . LYS B 1 25 ? -3.859 13.188 -6.395 1 95.06 25 LYS B C 1
ATOM 1764 O O . LYS B 1 25 ? -3.041 14.109 -6.395 1 95.06 25 LYS B O 1
ATOM 1769 N N . ILE B 1 26 ? -5.098 13.367 -6.207 1 97.31 26 ILE B N 1
ATOM 1770 C CA . ILE B 1 26 ? -5.637 14.703 -5.973 1 97.31 26 ILE B CA 1
ATOM 1771 C C . ILE B 1 26 ? -5.023 15.297 -4.703 1 97.31 26 ILE B C 1
ATOM 1773 O O . ILE B 1 26 ? -4.605 16.453 -4.691 1 97.31 26 ILE B O 1
ATOM 1777 N N . ILE B 1 27 ? -4.973 14.523 -3.66 1 97.62 27 ILE B N 1
ATOM 1778 C CA . ILE B 1 27 ? -4.422 14.984 -2.393 1 97.62 27 ILE B CA 1
ATOM 1779 C C . ILE B 1 27 ? -2.949 15.344 -2.568 1 97.62 27 ILE B C 1
ATOM 1781 O O . ILE B 1 27 ? -2.494 16.391 -2.096 1 97.62 27 ILE B O 1
ATOM 1785 N N . GLN B 1 28 ? -2.291 14.516 -3.258 1 97.62 28 GLN B N 1
ATOM 1786 C CA . GLN B 1 28 ? -0.876 14.773 -3.51 1 97.62 28 GLN B CA 1
ATOM 1787 C C . GLN B 1 28 ? -0.686 16.047 -4.32 1 97.62 28 GLN B C 1
ATOM 1789 O O . GLN B 1 28 ? 0.254 16.812 -4.074 1 97.62 28 GLN B O 1
ATOM 1794 N N . ASP B 1 29 ? -1.484 16.234 -5.242 1 97.5 29 ASP B N 1
ATOM 1795 C CA . ASP B 1 29 ? -1.432 17.469 -6.016 1 97.5 29 ASP B CA 1
ATOM 1796 C C . ASP B 1 29 ? -1.677 18.688 -5.129 1 97.5 29 ASP B C 1
ATOM 1798 O O . ASP B 1 29 ? -1.008 19.703 -5.273 1 97.5 29 ASP B O 1
ATOM 1802 N N . VAL B 1 30 ? -2.643 18.562 -4.266 1 98.31 30 VAL B N 1
ATOM 1803 C CA . VAL B 1 30 ? -2.934 19.641 -3.324 1 98.31 30 VAL B CA 1
ATOM 1804 C C . VAL B 1 30 ? -1.708 19.922 -2.455 1 98.31 30 VAL B C 1
ATOM 1806 O O . VAL B 1 30 ? -1.306 21.078 -2.283 1 98.31 30 VAL B O 1
ATOM 1809 N N . PHE B 1 31 ? -1.099 18.859 -1.938 1 98.75 31 PHE B N 1
ATOM 1810 C CA . PHE B 1 31 ? 0.077 19.016 -1.089 1 98.75 31 PHE B CA 1
ATOM 1811 C C . PHE B 1 31 ? 1.232 19.625 -1.868 1 98.75 31 PHE B C 1
ATOM 1813 O O . PHE B 1 31 ? 1.952 20.484 -1.35 1 98.75 31 PHE B O 1
ATOM 1820 N N . THR B 1 32 ? 1.339 19.234 -3.061 1 98.12 32 THR B N 1
ATOM 1821 C CA . THR B 1 32 ? 2.398 19.766 -3.906 1 98.12 32 THR B CA 1
ATOM 1822 C C . THR B 1 32 ? 2.17 21.25 -4.176 1 98.12 32 THR B C 1
ATOM 1824 O O . THR B 1 32 ? 3.113 22.047 -4.141 1 98.12 32 THR B O 1
ATOM 1827 N N . GLU B 1 33 ? 1.007 21.531 -4.461 1 97.94 33 GLU B N 1
ATOM 1828 C CA . GLU B 1 33 ? 0.658 22.922 -4.668 1 97.94 33 GLU B CA 1
ATOM 1829 C C . GLU B 1 33 ? 0.988 23.766 -3.438 1 97.94 33 GLU B C 1
ATOM 1831 O O . GLU B 1 33 ? 1.57 24.844 -3.553 1 97.94 33 GLU B O 1
ATOM 1836 N N . ILE B 1 34 ? 0.592 23.297 -2.311 1 98.62 34 ILE B N 1
ATOM 1837 C CA . ILE B 1 34 ? 0.887 24 -1.063 1 98.62 34 ILE B CA 1
ATOM 1838 C C . ILE B 1 34 ? 2.398 24.125 -0.889 1 98.62 34 ILE B C 1
ATOM 1840 O O . ILE B 1 34 ? 2.904 25.203 -0.589 1 98.62 34 ILE B O 1
ATOM 1844 N N . ALA B 1 35 ? 3.07 23.062 -1.084 1 98.62 35 ALA B N 1
ATOM 1845 C CA . ALA B 1 35 ? 4.523 23.047 -0.939 1 98.62 35 ALA B CA 1
ATOM 1846 C C . ALA B 1 35 ? 5.172 24.109 -1.823 1 98.62 35 ALA B C 1
ATOM 1848 O O . ALA B 1 35 ? 6.137 24.766 -1.417 1 98.62 35 ALA B O 1
ATOM 1849 N N . ASN B 1 36 ? 4.668 24.266 -2.934 1 97.62 36 ASN B N 1
ATOM 1850 C CA . ASN B 1 36 ? 5.203 25.234 -3.891 1 97.62 36 ASN B CA 1
ATOM 1851 C C . ASN B 1 36 ? 5.094 26.656 -3.369 1 97.62 36 ASN B C 1
ATOM 1853 O O . ASN B 1 36 ? 5.852 27.547 -3.783 1 97.62 36 ASN B O 1
ATOM 1857 N N . HIS B 1 37 ? 4.23 26.953 -2.527 1 97.75 37 HIS B N 1
ATOM 1858 C CA . HIS B 1 37 ? 4.062 28.281 -1.942 1 97.75 37 HIS B CA 1
ATOM 1859 C C . HIS B 1 37 ? 5.074 28.516 -0.827 1 97.75 37 HIS B C 1
ATOM 1861 O O . HIS B 1 37 ? 5.23 29.656 -0.359 1 97.75 37 HIS B O 1
ATOM 1867 N N . PHE B 1 38 ? 5.73 27.484 -0.413 1 98.19 38 PHE B N 1
ATOM 1868 C CA . PHE B 1 38 ? 6.656 27.594 0.706 1 98.19 38 PHE B CA 1
ATOM 1869 C C . PHE B 1 38 ? 8.008 27 0.355 1 98.19 38 PHE B C 1
ATOM 1871 O O . PHE B 1 38 ? 8.453 26.031 0.99 1 98.19 38 PHE B O 1
ATOM 1878 N N . PRO B 1 39 ? 8.656 27.641 -0.63 1 97.31 39 PRO B N 1
ATOM 1879 C CA . PRO B 1 39 ? 10 27.156 -0.951 1 97.31 39 PRO B CA 1
ATOM 1880 C C . PRO B 1 39 ? 10.969 27.281 0.22 1 97.31 39 PRO B C 1
ATOM 1882 O O . PRO B 1 39 ? 10.734 28.078 1.138 1 97.31 39 PRO B O 1
ATOM 1885 N N . GLN B 1 40 ? 11.969 26.531 0.099 1 96.75 40 GLN B N 1
ATOM 1886 C CA . GLN B 1 40 ? 12.922 26.469 1.198 1 96.75 40 GLN B CA 1
ATOM 1887 C C . GLN B 1 40 ? 13.445 27.844 1.565 1 96.75 40 GLN B C 1
ATOM 1889 O O . GLN B 1 40 ? 13.602 28.172 2.746 1 96.75 40 GLN B O 1
ATOM 1894 N N . GLU B 1 41 ? 13.773 28.641 0.612 1 96.44 41 GLU B N 1
ATOM 1895 C CA . GLU B 1 41 ? 14.305 29.984 0.842 1 96.44 41 GLU B CA 1
ATOM 1896 C C . GLU B 1 41 ? 13.352 30.812 1.687 1 96.44 41 GLU B C 1
ATOM 1898 O O . GLU B 1 41 ? 13.781 31.578 2.551 1 96.44 41 GLU B O 1
ATOM 1903 N N . LYS B 1 42 ? 12.133 30.688 1.47 1 96.38 42 LYS B N 1
ATOM 1904 C CA . LYS B 1 42 ? 11.117 31.391 2.252 1 96.38 42 LYS B CA 1
ATOM 1905 C C . LYS B 1 42 ? 11.047 30.828 3.674 1 96.38 42 LYS B C 1
ATOM 1907 O O . LYS B 1 42 ? 10.977 31.609 4.637 1 96.38 42 LYS B O 1
ATOM 1912 N N . LEU B 1 43 ? 11.062 29.547 3.801 1 97.5 43 LEU B N 1
ATOM 1913 C CA . LEU B 1 43 ? 10.953 28.906 5.109 1 97.5 43 LEU B CA 1
ATOM 1914 C C . LEU B 1 43 ? 12.141 29.266 5.992 1 97.5 43 LEU B C 1
ATOM 1916 O O . LEU B 1 43 ? 11.992 29.438 7.203 1 97.5 43 LEU B O 1
ATOM 1920 N N . LYS B 1 44 ? 13.273 29.422 5.383 1 96.06 44 LYS B N 1
ATOM 1921 C CA . LYS B 1 44 ? 14.492 29.734 6.121 1 96.06 44 LYS B CA 1
ATOM 1922 C C . LYS B 1 44 ? 14.422 31.109 6.758 1 96.06 44 LYS B C 1
ATOM 1924 O O . LYS B 1 44 ? 15.164 31.406 7.695 1 96.06 44 LYS B O 1
ATOM 1929 N N . GLN B 1 45 ? 13.586 31.938 6.27 1 94.75 45 GLN B N 1
ATOM 1930 C CA . GLN B 1 45 ? 13.391 33.25 6.863 1 94.75 45 GLN B CA 1
ATOM 1931 C C . GLN B 1 45 ? 12.719 33.156 8.227 1 94.75 45 GLN B C 1
ATOM 1933 O O . GLN B 1 45 ? 12.883 34.031 9.078 1 94.75 45 GLN B O 1
ATOM 1938 N N . TYR B 1 46 ? 12.016 32.062 8.414 1 92.38 46 TYR B N 1
ATOM 1939 C CA . TYR B 1 46 ? 11.312 31.859 9.672 1 92.38 46 TYR B CA 1
ATOM 1940 C C . TYR B 1 46 ? 12.094 30.922 10.586 1 92.38 46 TYR B C 1
ATOM 1942 O O . TYR B 1 46 ? 12.086 31.094 11.812 1 92.38 46 TYR B O 1
ATOM 1950 N N . PHE B 1 47 ? 12.672 29.953 9.984 1 94 47 PHE B N 1
ATOM 1951 C CA . PHE B 1 47 ? 13.461 28.953 10.688 1 94 47 PHE B CA 1
ATOM 1952 C C . PHE B 1 47 ? 14.703 28.578 9.883 1 94 47 PHE B C 1
ATOM 1954 O O . PHE B 1 47 ? 14.617 27.812 8.922 1 94 47 PHE B O 1
ATOM 1961 N N . VAL B 1 48 ? 15.781 28.969 10.375 1 93.06 48 VAL B N 1
ATOM 1962 C CA . VAL B 1 48 ? 17.016 28.922 9.609 1 93.06 48 VAL B CA 1
ATOM 1963 C C . VAL B 1 48 ? 17.344 27.484 9.227 1 93.06 48 VAL B C 1
ATOM 1965 O O . VAL B 1 48 ? 17.891 27.219 8.148 1 93.06 48 VAL B O 1
ATOM 1968 N N . GLN B 1 49 ? 16.922 26.547 10.008 1 94.25 49 GLN B N 1
ATOM 1969 C CA . GLN B 1 49 ? 17.266 25.156 9.773 1 94.25 49 GLN B CA 1
ATOM 1970 C C . GLN B 1 49 ? 16.219 24.469 8.891 1 94.25 49 GLN B C 1
ATOM 1972 O O . GLN B 1 49 ? 16.297 23.25 8.664 1 94.25 49 GLN B O 1
ATOM 1977 N N . ALA B 1 50 ? 15.289 25.219 8.398 1 96.06 50 ALA B N 1
ATOM 1978 C CA . ALA B 1 50 ? 14.188 24.641 7.637 1 96.06 50 ALA B CA 1
ATOM 1979 C C . ALA B 1 50 ? 14.703 23.938 6.387 1 96.06 50 ALA B C 1
ATOM 1981 O O . ALA B 1 50 ? 15.594 24.438 5.695 1 96.06 50 ALA B O 1
ATOM 1982 N N . LYS B 1 51 ? 14.195 22.781 6.09 1 96.31 51 LYS B N 1
ATOM 1983 C CA . LYS B 1 51 ? 14.445 22.031 4.859 1 96.31 51 LYS B CA 1
ATOM 1984 C C . LYS B 1 51 ? 13.281 22.172 3.887 1 96.31 51 LYS B C 1
ATOM 1986 O O . LYS B 1 51 ? 12.227 22.703 4.246 1 96.31 51 LYS B O 1
ATOM 1991 N N . SER B 1 52 ? 13.5 21.703 2.703 1 94.56 52 SER B N 1
ATOM 1992 C CA . SER B 1 52 ? 12.438 21.719 1.7 1 94.56 52 SER B CA 1
ATOM 1993 C C . SER B 1 52 ? 11.258 20.844 2.137 1 94.56 52 SER B C 1
ATOM 1995 O O . SER B 1 52 ? 11.445 19.859 2.84 1 94.56 52 SER B O 1
ATOM 1997 N N . CYS B 1 53 ? 10.102 21.266 1.689 1 98.19 53 CYS B N 1
ATOM 1998 C CA . CYS B 1 53 ? 8.898 20.484 1.979 1 98.19 53 CYS B CA 1
ATOM 1999 C C . CYS B 1 53 ? 9.016 19.078 1.41 1 98.19 53 CYS B C 1
ATOM 2001 O O . CYS B 1 53 ? 9.742 18.859 0.44 1 98.19 53 CYS B O 1
ATOM 2003 N N . LYS B 1 54 ? 8.305 18.172 2.002 1 98.25 54 LYS B N 1
ATOM 2004 C CA . LYS B 1 54 ? 8.312 16.797 1.522 1 98.25 54 LYS B CA 1
ATOM 2005 C C . LYS B 1 54 ? 6.902 16.203 1.543 1 98.25 54 LYS B C 1
ATOM 2007 O O . LYS B 1 54 ? 6.234 16.219 2.576 1 98.25 54 LYS B O 1
ATOM 2012 N N . VAL B 1 55 ? 6.484 15.75 0.377 1 98.19 55 VAL B N 1
ATOM 2013 C CA . VAL B 1 55 ? 5.227 15.023 0.261 1 98.19 55 VAL B CA 1
ATOM 2014 C C . VAL B 1 55 ? 5.496 13.516 0.293 1 98.19 55 VAL B C 1
ATOM 2016 O O . VAL B 1 55 ? 6.371 13.023 -0.418 1 98.19 55 VAL B O 1
ATOM 2019 N N . SER B 1 56 ? 4.848 12.781 1.143 1 97 56 SER B N 1
ATOM 2020 C CA . SER B 1 56 ? 4.977 11.336 1.245 1 97 56 SER B CA 1
ATOM 2021 C C . SER B 1 56 ? 3.621 10.672 1.462 1 97 56 SER B C 1
ATOM 2023 O O . SER B 1 56 ? 2.602 11.352 1.588 1 97 56 SER B O 1
ATOM 2025 N N . LYS B 1 57 ? 3.58 9.406 1.319 1 94.88 57 LYS B N 1
ATOM 2026 C CA . LYS B 1 57 ? 2.355 8.648 1.546 1 94.88 57 LYS B CA 1
ATOM 2027 C C . LYS B 1 57 ? 2.664 7.277 2.146 1 94.88 57 LYS B C 1
ATOM 2029 O O . LYS B 1 57 ? 3.812 6.832 2.137 1 94.88 57 LYS B O 1
ATOM 2034 N N . GLY B 1 58 ? 1.66 6.699 2.742 1 90.75 58 GLY B N 1
ATOM 2035 C CA . GLY B 1 58 ? 1.749 5.363 3.311 1 90.75 58 GLY B CA 1
ATOM 2036 C C . GLY B 1 58 ? 0.397 4.699 3.49 1 90.75 58 GLY B C 1
ATOM 2037 O O . GLY B 1 58 ? -0.634 5.273 3.135 1 90.75 58 GLY B O 1
ATOM 2038 N N . ASN B 1 59 ? 0.37 3.441 3.998 1 85.69 59 ASN B N 1
ATOM 2039 C CA . ASN B 1 59 ? -0.866 2.674 4.102 1 85.69 59 ASN B CA 1
ATOM 2040 C C . ASN B 1 59 ? -0.994 1.995 5.461 1 85.69 59 ASN B C 1
ATOM 2042 O O . ASN B 1 59 ? -1.882 1.165 5.664 1 85.69 59 ASN B O 1
ATOM 2046 N N . GLN B 1 60 ? -0.176 2.383 6.359 1 84.69 60 GLN B N 1
ATOM 2047 C CA . GLN B 1 60 ? -0.122 1.567 7.566 1 84.69 60 GLN B CA 1
ATOM 2048 C C . GLN B 1 60 ? -0.35 2.416 8.812 1 84.69 60 GLN B C 1
ATOM 2050 O O . GLN B 1 60 ? 0.09 2.053 9.906 1 84.69 60 GLN B O 1
ATOM 2055 N N . LEU B 1 61 ? -0.905 3.521 8.633 1 90.75 61 LEU B N 1
ATOM 2056 C CA . LEU B 1 61 ? -1.283 4.281 9.82 1 90.75 61 LEU B CA 1
ATOM 2057 C C . LEU B 1 61 ? -2.611 3.783 10.383 1 90.75 61 LEU B C 1
ATOM 2059 O O . LEU B 1 61 ? -3.678 4.156 9.891 1 90.75 61 LEU B O 1
ATOM 2063 N N . GLY B 1 62 ? -2.453 2.92 11.383 1 87.5 62 GLY B N 1
ATOM 2064 C CA . GLY B 1 62 ? -3.656 2.246 11.844 1 87.5 62 GLY B CA 1
ATOM 2065 C C . GLY B 1 62 ? -4.32 1.408 10.766 1 87.5 62 GLY B C 1
ATOM 2066 O O . GLY B 1 62 ? -5.547 1.39 10.656 1 87.5 62 GLY B O 1
ATOM 2067 N N . PHE B 1 63 ? -3.623 1.01 9.766 1 85.75 63 PHE B N 1
ATOM 2068 C CA . PHE B 1 63 ? -4.039 0.148 8.664 1 85.75 63 PHE B CA 1
ATOM 2069 C C . PHE B 1 63 ? -4.84 0.935 7.637 1 85.75 63 PHE B C 1
ATOM 2071 O O . PHE B 1 63 ? -5.598 0.354 6.855 1 85.75 63 PHE B O 1
ATOM 2078 N N . LEU B 1 64 ? -4.676 2.209 7.711 1 92.12 64 LEU B N 1
ATOM 2079 C CA . LEU B 1 64 ? -5.355 3.072 6.75 1 92.12 64 LEU B CA 1
ATOM 2080 C C . LEU B 1 64 ? -4.352 3.881 5.941 1 92.12 64 LEU B C 1
ATOM 2082 O O . LEU B 1 64 ? -3.26 4.188 6.426 1 92.12 64 LEU B O 1
ATOM 2086 N N . PRO B 1 65 ? -4.734 4.168 4.676 1 92.62 65 PRO B N 1
ATOM 2087 C CA . PRO B 1 65 ? -3.854 5.02 3.871 1 92.62 65 PRO B CA 1
ATOM 2088 C C . PRO B 1 65 ? -3.73 6.438 4.43 1 92.62 65 PRO B C 1
ATOM 2090 O O . PRO B 1 65 ? -4.645 6.918 5.109 1 92.62 65 PRO B O 1
ATOM 2093 N N . TYR B 1 66 ? -2.631 7.004 4.148 1 96 66 TYR B N 1
ATOM 2094 C CA . TYR B 1 66 ? -2.449 8.391 4.559 1 96 66 TYR B CA 1
ATOM 2095 C C . TYR B 1 66 ? -1.474 9.109 3.633 1 96 66 TYR B C 1
ATOM 2097 O O . TYR B 1 66 ? -0.675 8.469 2.943 1 96 66 TYR B O 1
ATOM 2105 N N . GLN B 1 67 ? -1.575 10.367 3.543 1 97.44 67 GLN B N 1
ATOM 2106 C CA . GLN B 1 67 ? -0.644 11.273 2.889 1 97.44 67 GLN B CA 1
ATOM 2107 C C . GLN B 1 67 ? -0.149 12.344 3.859 1 97.44 67 GLN B C 1
ATOM 2109 O O . GLN B 1 67 ? -0.903 12.812 4.719 1 97.44 67 GLN B O 1
ATOM 2114 N N . VAL B 1 68 ? 1.101 12.695 3.658 1 98.31 68 VAL B N 1
ATOM 2115 C CA . VAL B 1 68 ? 1.724 13.656 4.57 1 98.31 68 VAL B CA 1
ATOM 2116 C C . VAL B 1 68 ? 2.441 14.734 3.768 1 98.31 68 VAL B C 1
ATOM 2118 O O . VAL B 1 68 ? 3.057 14.453 2.738 1 98.31 68 VAL B O 1
ATOM 2121 N N . LEU B 1 69 ? 2.301 15.922 4.176 1 98.81 69 LEU B N 1
ATOM 2122 C CA . LEU B 1 69 ? 3.162 17.031 3.777 1 98.81 69 LEU B CA 1
ATOM 2123 C C . LEU B 1 69 ? 3.902 17.609 4.984 1 98.81 69 LEU B C 1
ATOM 2125 O O . LEU B 1 69 ? 3.279 18.156 5.891 1 98.81 69 LEU B O 1
ATOM 2129 N N . ASP B 1 70 ? 5.156 17.438 4.992 1 98.62 70 ASP B N 1
ATOM 2130 C CA . ASP B 1 70 ? 5.98 18.047 6.027 1 98.62 70 ASP B CA 1
ATOM 2131 C C . ASP B 1 70 ? 6.57 19.375 5.547 1 98.62 70 ASP B C 1
ATOM 2133 O O . ASP B 1 70 ? 7.109 19.469 4.441 1 98.62 70 ASP B O 1
ATOM 2137 N N . ILE B 1 71 ? 6.422 20.344 6.355 1 98.19 71 ILE B N 1
ATOM 2138 C CA . ILE B 1 71 ? 6.895 21.703 6.113 1 98.19 71 ILE B CA 1
ATOM 2139 C C . ILE B 1 71 ? 7.871 22.125 7.211 1 98.19 71 ILE B C 1
ATOM 2141 O O . ILE B 1 71 ? 7.672 21.797 8.383 1 98.19 71 ILE B O 1
ATOM 2145 N N . VAL B 1 72 ? 9.008 22.812 6.91 1 96.25 72 VAL B N 1
ATOM 2146 C CA . VAL B 1 72 ? 10.156 23.188 7.734 1 96.25 72 VAL B CA 1
ATOM 2147 C C . VAL B 1 72 ? 11.047 21.969 7.969 1 96.25 72 VAL B C 1
ATOM 2149 O O . VAL B 1 72 ? 12.242 22.016 7.68 1 96.25 72 VAL B O 1
ATOM 2152 N N . ARG B 1 73 ? 10.391 20.859 8.367 1 95.81 73 ARG B N 1
ATOM 2153 C CA . ARG B 1 73 ? 10.938 19.5 8.375 1 95.81 73 ARG B CA 1
ATOM 2154 C C . ARG B 1 73 ? 12.227 19.438 9.188 1 95.81 73 ARG B C 1
ATOM 2156 O O . ARG B 1 73 ? 13.25 18.938 8.711 1 95.81 73 ARG B O 1
ATOM 2163 N N . ASP B 1 74 ? 12.289 20.078 10.305 1 96.44 74 ASP B N 1
ATOM 2164 C CA . ASP B 1 74 ? 13.375 19.891 11.266 1 96.44 74 ASP B CA 1
ATOM 2165 C C . ASP B 1 74 ? 12.922 19.078 12.469 1 96.44 74 ASP B C 1
ATOM 2167 O O . ASP B 1 74 ? 12.195 19.578 13.328 1 96.44 74 ASP B O 1
ATOM 2171 N N . PHE B 1 75 ? 13.453 17.906 12.562 1 95 75 PHE B N 1
ATOM 2172 C CA . PHE B 1 75 ? 12.945 16.953 13.539 1 95 75 PHE B CA 1
ATOM 2173 C C . PHE B 1 75 ? 13.906 16.812 14.719 1 95 75 PHE B C 1
ATOM 2175 O O . PHE B 1 75 ? 13.828 15.844 15.477 1 95 75 PHE B O 1
ATOM 2182 N N . ASP B 1 76 ? 14.836 17.719 14.82 1 95.5 76 ASP B N 1
ATOM 2183 C CA . ASP B 1 76 ? 15.719 17.672 15.977 1 95.5 76 ASP B CA 1
ATOM 2184 C C . ASP B 1 76 ? 14.93 17.703 17.281 1 95.5 76 ASP B C 1
ATOM 2186 O O . ASP B 1 76 ? 14.102 18.594 17.484 1 95.5 76 ASP B O 1
ATOM 2190 N N . PRO B 1 77 ? 15.172 16.766 18.172 1 93.88 77 PRO B N 1
ATOM 2191 C CA . PRO B 1 77 ? 14.352 16.688 19.375 1 93.88 77 PRO B CA 1
ATOM 2192 C C . PRO B 1 77 ? 14.57 17.859 20.328 1 93.88 77 PRO B C 1
ATOM 2194 O O . PRO B 1 77 ? 13.727 18.141 21.172 1 93.88 77 PRO B O 1
ATOM 2197 N N . LEU B 1 78 ? 15.641 18.531 20.156 1 95.5 78 LEU B N 1
ATOM 2198 C CA . LEU B 1 78 ? 15.961 19.625 21.062 1 95.5 78 LEU B CA 1
ATOM 2199 C C . LEU B 1 78 ? 15.578 20.969 20.453 1 95.5 78 LEU B C 1
ATOM 2201 O O . LEU B 1 78 ? 14.93 21.781 21.109 1 95.5 78 LEU B O 1
ATOM 2205 N N . THR B 1 79 ? 15.883 21.25 19.203 1 95.88 79 THR B N 1
ATOM 2206 C CA . THR B 1 79 ? 15.758 22.578 18.641 1 95.88 79 THR B CA 1
ATOM 2207 C C . THR B 1 79 ? 14.867 22.578 17.406 1 95.88 79 THR B C 1
ATOM 2209 O O . THR B 1 79 ? 14.664 23.609 16.781 1 95.88 79 THR B O 1
ATOM 2212 N N . GLY B 1 80 ? 14.32 21.484 17.094 1 95.94 80 GLY B N 1
ATOM 2213 C CA . GLY B 1 80 ? 13.633 21.328 15.82 1 95.94 80 GLY B CA 1
ATOM 2214 C C . GLY B 1 80 ? 12.234 21.922 15.82 1 95.94 80 GLY B C 1
ATOM 2215 O O . GLY B 1 80 ? 11.68 22.219 16.891 1 95.94 80 GLY B O 1
ATOM 2216 N N . PHE B 1 81 ? 11.695 22.156 14.672 1 96.81 81 PHE B N 1
ATOM 2217 C CA . PHE B 1 81 ? 10.336 22.609 14.391 1 96.81 81 PHE B CA 1
ATOM 2218 C C . PHE B 1 81 ? 9.812 21.984 13.102 1 96.81 81 PHE B C 1
ATOM 2220 O O . PHE B 1 81 ? 10.469 22.047 12.062 1 96.81 81 PHE B O 1
ATOM 2227 N N . ASN B 1 82 ? 8.703 21.344 13.234 1 97.06 82 ASN B N 1
ATOM 2228 C CA . ASN B 1 82 ? 8.094 20.688 12.078 1 97.06 82 ASN B CA 1
ATOM 2229 C C . ASN B 1 82 ? 6.594 20.969 12.008 1 97.06 82 ASN B C 1
ATOM 2231 O O . ASN B 1 82 ? 5.906 20.922 13.031 1 97.06 82 ASN B O 1
ATOM 2235 N N . ILE B 1 83 ? 6.098 21.281 10.844 1 98.31 83 ILE B N 1
ATOM 2236 C CA . ILE B 1 83 ? 4.668 21.344 10.562 1 98.31 83 ILE B CA 1
ATOM 2237 C C . ILE B 1 83 ? 4.273 20.203 9.633 1 98.31 83 ILE B C 1
ATOM 2239 O O . ILE B 1 83 ? 4.836 20.062 8.539 1 98.31 83 ILE B O 1
ATOM 2243 N N . ARG B 1 84 ? 3.324 19.406 10.031 1 98.5 84 ARG B N 1
ATOM 2244 C CA . ARG B 1 84 ? 2.875 18.266 9.227 1 98.5 84 ARG B CA 1
ATOM 2245 C C . ARG B 1 84 ? 1.384 18.375 8.922 1 98.5 84 ARG B C 1
ATOM 2247 O O . ARG B 1 84 ? 0.567 18.484 9.844 1 98.5 84 ARG B O 1
ATOM 2254 N N . LEU B 1 85 ? 1.116 18.359 7.699 1 98.88 85 LEU B N 1
ATOM 2255 C CA . LEU B 1 85 ? -0.246 18.078 7.262 1 98.88 85 LEU B CA 1
ATOM 2256 C C . LEU B 1 85 ? -0.444 16.578 7.043 1 98.88 85 LEU B C 1
ATOM 2258 O O . LEU B 1 85 ? 0.388 15.922 6.41 1 98.88 85 LEU B O 1
ATOM 2262 N N . LEU B 1 86 ? -1.51 16.094 7.578 1 98.38 86 LEU B N 1
ATOM 2263 C CA . LEU B 1 86 ? -1.812 14.664 7.492 1 98.38 86 LEU B CA 1
ATOM 2264 C C . LEU B 1 86 ? -3.227 14.438 6.969 1 98.38 86 LEU B C 1
ATOM 2266 O O . LEU B 1 86 ? -4.195 14.922 7.559 1 98.38 86 LEU B O 1
ATOM 2270 N N . ASN B 1 87 ? -3.326 13.852 5.855 1 97.94 87 ASN B N 1
ATOM 2271 C CA . ASN B 1 87 ? -4.59 13.242 5.453 1 97.94 87 ASN B CA 1
ATOM 2272 C C . ASN B 1 87 ? -4.656 11.773 5.855 1 97.94 87 ASN B C 1
ATOM 2274 O O . ASN B 1 87 ? -3.943 10.938 5.293 1 97.94 87 ASN B O 1
ATOM 2278 N N . TRP B 1 88 ? -5.473 11.516 6.805 1 96.44 88 TRP B N 1
ATOM 2279 C CA . TRP B 1 88 ? -5.625 10.172 7.352 1 96.44 88 TRP B CA 1
ATOM 2280 C C . TRP B 1 88 ? -6.984 9.586 6.988 1 96.44 88 TRP B C 1
ATOM 2282 O O . TRP B 1 88 ? -8 9.922 7.609 1 96.44 88 TRP B O 1
ATOM 2292 N N . TRP B 1 89 ? -6.957 8.703 6.016 1 94.75 89 TRP B N 1
ATOM 2293 C CA . TRP B 1 89 ? -8.195 8.141 5.496 1 94.75 89 TRP B CA 1
ATOM 2294 C C . TRP B 1 89 ? -9.039 7.547 6.621 1 94.75 89 TRP B C 1
ATOM 2296 O O . TRP B 1 89 ? -8.516 6.848 7.492 1 94.75 89 TRP B O 1
ATOM 2306 N N . GLY B 1 90 ? -10.336 7.871 6.539 1 92.75 90 GLY B N 1
ATOM 2307 C CA . GLY B 1 90 ? -11.25 7.344 7.543 1 92.75 90 GLY B CA 1
ATOM 2308 C C . GLY B 1 90 ? -11.258 8.148 8.828 1 92.75 90 GLY B C 1
ATOM 2309 O O . GLY B 1 90 ? -12.125 7.957 9.68 1 92.75 90 GLY B O 1
ATOM 2310 N N . ASN B 1 91 ? -10.305 9.086 9.039 1 94 91 ASN B N 1
ATOM 2311 C CA . ASN B 1 91 ? -10.203 9.836 10.289 1 94 91 ASN B CA 1
ATOM 2312 C C . ASN B 1 91 ? -10.336 11.344 10.047 1 94 91 ASN B C 1
ATOM 2314 O O . ASN B 1 91 ? -11.109 12.016 10.734 1 94 91 ASN B O 1
ATOM 2318 N N . GLY B 1 92 ? -9.562 11.797 9.039 1 95 92 GLY B N 1
ATOM 2319 C CA . GLY B 1 92 ? -9.711 13.211 8.766 1 95 92 GLY B CA 1
ATOM 2320 C C . GLY B 1 92 ? -8.43 13.859 8.273 1 95 92 GLY B C 1
ATOM 2321 O O . GLY B 1 92 ? -7.469 13.172 7.926 1 95 92 GLY B O 1
ATOM 2322 N N . PHE B 1 93 ? -8.5 15.18 8.188 1 97.69 93 PHE B N 1
ATOM 2323 C CA . PHE B 1 93 ? -7.395 16.031 7.754 1 97.69 93 PHE B CA 1
ATOM 2324 C C . PHE B 1 93 ? -6.859 16.859 8.914 1 97.69 93 PHE B C 1
ATOM 2326 O O . PHE B 1 93 ? -7.633 17.469 9.656 1 97.69 93 PHE B O 1
ATOM 2333 N N . TYR B 1 94 ? -5.543 16.766 9.094 1 98.31 94 TYR B N 1
ATOM 2334 C CA . TYR B 1 94 ? -4.969 17.328 10.305 1 98.31 94 TYR B CA 1
ATOM 2335 C C . TYR B 1 94 ? -3.762 18.203 9.992 1 98.31 94 TYR B C 1
ATOM 2337 O O . TYR B 1 94 ? -3.131 18.047 8.945 1 98.31 94 TYR B O 1
ATOM 2345 N N . ILE B 1 95 ? -3.475 19.078 10.938 1 98.56 95 ILE B N 1
ATOM 2346 C CA . ILE B 1 95 ? -2.186 19.766 11 1 98.56 95 ILE B CA 1
ATOM 2347 C C . ILE B 1 95 ? -1.548 19.531 12.367 1 98.56 95 ILE B C 1
ATOM 2349 O O . ILE B 1 95 ? -2.225 19.594 13.398 1 98.56 95 ILE B O 1
ATOM 2353 N N . PHE B 1 96 ? -0.316 19.156 12.352 1 98.12 96 PHE B N 1
ATOM 2354 C CA . PHE B 1 96 ? 0.471 18.938 13.562 1 98.12 96 PHE B CA 1
ATOM 2355 C C . PHE B 1 96 ? 1.711 19.828 13.562 1 98.12 96 PHE B C 1
ATOM 2357 O O . PHE B 1 96 ? 2.408 19.922 12.555 1 98.12 96 PHE B O 1
ATOM 2364 N N . LEU B 1 97 ? 1.945 20.469 14.633 1 97.38 97 LEU B N 1
ATOM 2365 C CA . LEU B 1 97 ? 3.166 21.234 14.875 1 97.38 97 LEU B CA 1
ATOM 2366 C C . LEU B 1 97 ? 3.957 20.641 16.031 1 97.38 97 LEU B C 1
ATOM 2368 O O . LEU B 1 97 ? 3.412 20.422 17.125 1 97.38 97 LEU B O 1
ATOM 2372 N N . THR B 1 98 ? 5.195 20.406 15.781 1 96.81 98 THR B N 1
ATOM 2373 C CA . THR B 1 98 ? 6.043 19.828 16.828 1 96.81 98 THR B CA 1
ATOM 2374 C C . THR B 1 98 ? 7.27 20.703 17.078 1 96.81 98 THR B C 1
ATOM 2376 O O . THR B 1 98 ? 7.992 21.047 16.141 1 96.81 98 THR B O 1
ATOM 2379 N N . TYR B 1 99 ? 7.461 21.047 18.359 1 96.19 99 TYR B N 1
ATOM 2380 C CA . TYR B 1 99 ? 8.609 21.828 18.781 1 96.19 99 TYR B CA 1
ATOM 2381 C C . TYR B 1 99 ? 9.562 20.984 19.625 1 96.19 99 TYR B C 1
ATOM 2383 O O . TYR B 1 99 ? 9.125 20.234 20.5 1 96.19 99 TYR B O 1
ATOM 2391 N N . GLY B 1 100 ? 10.812 21.156 19.406 1 95.44 100 GLY B N 1
ATOM 2392 C CA . GLY B 1 100 ? 11.812 20.547 20.266 1 95.44 100 GLY B CA 1
ATOM 2393 C C . GLY B 1 100 ? 11.797 21.094 21.688 1 95.44 100 GLY B C 1
ATOM 2394 O O . GLY B 1 100 ? 11.188 22.125 21.953 1 95.44 100 GLY B O 1
ATOM 2395 N N . SER B 1 101 ? 12.508 20.375 22.547 1 94.69 101 SER B N 1
ATOM 2396 C CA . SER B 1 101 ? 12.438 20.625 23.984 1 94.69 101 SER B CA 1
ATOM 2397 C C . SER B 1 101 ? 13.008 21.984 24.344 1 94.69 101 SER B C 1
ATOM 2399 O O . SER B 1 101 ? 12.555 22.625 25.297 1 94.69 101 SER B O 1
ATOM 2401 N N . GLN B 1 102 ? 13.898 22.562 23.578 1 95.5 102 GLN B N 1
ATOM 2402 C CA . GLN B 1 102 ? 14.602 23.781 23.969 1 95.5 102 GLN B CA 1
ATOM 2403 C C . GLN B 1 102 ? 13.914 25.016 23.391 1 95.5 102 GLN B C 1
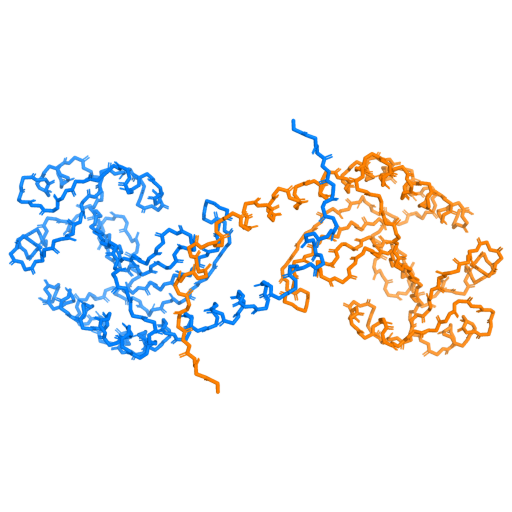ATOM 2405 O O . GLN B 1 102 ? 14.195 26.141 23.797 1 95.5 102 GLN B O 1
ATOM 2410 N N . ILE B 1 103 ? 12.93 24.844 22.5 1 94.44 103 ILE B N 1
ATOM 2411 C CA . ILE B 1 103 ? 12.383 26.031 21.844 1 94.44 103 ILE B CA 1
ATOM 2412 C C . ILE B 1 103 ? 10.883 26.109 22.109 1 94.44 103 ILE B C 1
ATOM 2414 O O . ILE B 1 103 ? 10.234 27.094 21.734 1 94.44 103 ILE B O 1
ATOM 2418 N N . LYS B 1 104 ? 10.352 25.125 22.781 1 93.06 104 LYS B N 1
ATOM 2419 C CA . LYS B 1 104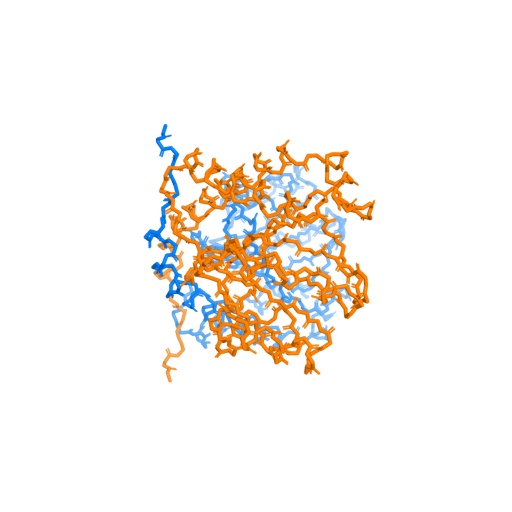 ? 8.906 25.016 22.953 1 93.06 104 LYS B CA 1
ATOM 2420 C C . LYS B 1 104 ? 8.352 26.188 23.781 1 93.06 104 LYS B C 1
ATOM 2422 O O . LYS B 1 104 ? 7.203 26.594 23.594 1 93.06 104 LYS B O 1
ATOM 2427 N N . GLN B 1 105 ? 9.117 26.75 24.594 1 94.31 105 GLN B N 1
ATOM 2428 C CA . GLN B 1 105 ? 8.664 27.844 25.438 1 94.31 105 GLN B CA 1
ATOM 2429 C C . GLN B 1 105 ? 8.586 29.141 24.656 1 94.31 105 GLN B C 1
ATOM 2431 O O . GLN B 1 105 ? 7.762 30.016 24.953 1 94.31 105 GLN B O 1
ATOM 2436 N N . GLN B 1 106 ? 9.359 29.219 23.656 1 93.69 106 GLN B N 1
ATOM 2437 C CA . GLN B 1 106 ? 9.539 30.469 22.906 1 93.69 106 GLN B CA 1
ATOM 2438 C C . GLN B 1 106 ? 8.234 30.891 22.25 1 93.69 106 GLN B C 1
ATOM 2440 O O . GLN B 1 106 ? 7.984 32.094 22.078 1 93.69 106 GLN B O 1
ATOM 2445 N N . TYR B 1 107 ? 7.363 30.016 21.938 1 91.31 107 TYR B N 1
ATOM 2446 C CA . TYR B 1 107 ? 6.23 30.344 21.078 1 91.31 107 TYR B CA 1
ATOM 2447 C C . TYR B 1 107 ? 4.918 30.266 21.844 1 91.31 107 TYR B C 1
ATOM 2449 O O . TYR B 1 107 ? 3.84 30.422 21.281 1 91.31 107 TYR B O 1
ATOM 2457 N N . LYS B 1 108 ? 4.945 30.031 23.094 1 93.62 108 LYS B N 1
ATOM 2458 C CA . LYS B 1 108 ? 3.775 29.875 23.953 1 93.62 108 LYS B CA 1
ATOM 2459 C C . LYS B 1 108 ? 2.826 31.062 23.812 1 93.62 108 LYS B C 1
ATOM 2461 O O . LYS B 1 108 ? 1.639 30.875 23.547 1 93.62 108 LYS B O 1
ATOM 2466 N N . ASN B 1 109 ? 3.326 32.25 23.922 1 93.19 109 ASN B N 1
ATOM 2467 C CA . ASN B 1 109 ? 2.492 33.438 23.938 1 93.19 109 ASN B CA 1
ATOM 2468 C C . ASN B 1 109 ? 1.823 33.656 22.578 1 93.19 109 ASN B C 1
ATOM 2470 O O . ASN B 1 109 ? 0.669 34.094 22.516 1 93.19 109 ASN B O 1
ATOM 2474 N N . ALA B 1 110 ? 2.551 33.406 21.578 1 92.31 110 ALA B N 1
ATOM 2475 C CA . ALA B 1 110 ? 1.986 33.531 20.234 1 92.31 110 ALA B CA 1
ATOM 2476 C C . ALA B 1 110 ? 0.786 32.625 20.031 1 92.31 110 ALA B C 1
ATOM 2478 O O . ALA B 1 110 ? -0.235 33.031 19.484 1 92.31 110 ALA B O 1
ATOM 2479 N N . TRP B 1 111 ? 0.885 31.438 20.516 1 94.56 111 TRP B N 1
ATOM 2480 C CA . TRP B 1 111 ? -0.184 30.453 20.359 1 94.56 111 TRP B CA 1
ATOM 2481 C C . TRP B 1 111 ? -1.411 30.844 21.172 1 94.56 111 TRP B C 1
ATOM 2483 O O . TRP B 1 111 ? -2.541 30.766 20.672 1 94.56 111 TRP B O 1
ATOM 2493 N N . ILE B 1 112 ? -1.257 31.344 22.312 1 93.12 112 ILE B N 1
ATOM 2494 C CA . ILE B 1 112 ? -2.352 31.703 23.219 1 93.12 112 ILE B CA 1
ATOM 2495 C C . ILE B 1 112 ? -3.088 32.906 22.672 1 93.12 112 ILE B C 1
ATOM 2497 O O . ILE B 1 112 ? -4.316 33 22.75 1 93.12 112 ILE B O 1
ATOM 2501 N N . SER B 1 113 ? -2.363 33.75 22.031 1 92.88 113 SER B N 1
ATOM 2502 C CA . SER B 1 113 ? -2.938 35.031 21.641 1 92.88 113 SER B CA 1
ATOM 2503 C C . SER B 1 113 ? -3.545 34.969 20.234 1 92.88 113 SER B C 1
ATOM 2505 O O . SER B 1 113 ? -4.512 35.656 19.938 1 92.88 113 SER B O 1
ATOM 2507 N N . LYS B 1 114 ? -3.113 34.062 19.422 1 92.25 114 LYS B N 1
ATOM 2508 C CA . LYS B 1 114 ? -3.447 34.188 18 1 92.25 114 LYS B CA 1
ATOM 2509 C C . LYS B 1 114 ? -4.254 33 17.516 1 92.25 114 LYS B C 1
ATOM 2511 O O . LYS B 1 114 ? -4.918 33.062 16.484 1 92.25 114 LYS B O 1
ATOM 2516 N N . PHE B 1 115 ? -4.113 31.938 18.172 1 91.88 115 PHE B N 1
ATOM 2517 C CA . PHE B 1 115 ? -4.727 30.75 17.594 1 91.88 115 PHE B CA 1
ATOM 2518 C C . PHE B 1 115 ? -5.762 30.156 18.547 1 91.88 115 PHE B C 1
ATOM 2520 O O . PHE B 1 115 ? -5.523 30.062 19.75 1 91.88 115 PHE B O 1
ATOM 2527 N N . ASP B 1 116 ? -6.891 29.875 17.859 1 86.5 116 ASP B N 1
ATOM 2528 C CA . ASP B 1 116 ? -7.984 29.234 18.594 1 86.5 116 ASP B CA 1
ATOM 2529 C C . ASP B 1 116 ? -8.289 27.844 18.016 1 86.5 116 ASP B C 1
ATOM 2531 O O . ASP B 1 116 ? -7.855 27.516 16.906 1 86.5 116 ASP B O 1
ATOM 2535 N N . ASP B 1 117 ? -8.898 27.016 18.766 1 93.56 117 ASP B N 1
ATOM 2536 C CA . ASP B 1 117 ? -9.469 25.734 18.328 1 93.56 117 ASP B CA 1
ATOM 2537 C C . ASP B 1 117 ? -8.367 24.734 18 1 93.56 117 ASP B C 1
ATOM 2539 O O . ASP B 1 117 ? -8.492 23.953 17.047 1 93.56 117 ASP B O 1
ATOM 2543 N N . PHE B 1 118 ? -7.215 24.953 18.625 1 97.94 118 PHE B N 1
ATOM 2544 C CA . PHE B 1 118 ? -6.156 23.953 18.547 1 97.94 118 PHE B CA 1
ATOM 2545 C C . PHE B 1 118 ? -6.109 23.109 19.812 1 97.94 118 PHE B C 1
ATOM 2547 O O . PHE B 1 118 ? -6.766 23.438 20.797 1 97.94 118 PHE B O 1
ATOM 2554 N N . HIS B 1 119 ? -5.398 22.031 19.688 1 98 119 HIS B N 1
ATOM 2555 C CA . HIS B 1 119 ? -5.215 21.125 20.797 1 98 119 HIS B CA 1
ATOM 2556 C C . HIS B 1 119 ? -3.738 20.922 21.125 1 98 119 HIS B C 1
ATOM 2558 O O . HIS B 1 119 ? -2.877 21.156 20.281 1 98 119 HIS B O 1
ATOM 2564 N N . ILE B 1 120 ? -3.521 20.531 22.375 1 96.75 120 ILE B N 1
ATOM 2565 C CA . ILE B 1 120 ? -2.176 20.219 22.844 1 96.75 120 ILE B CA 1
ATOM 2566 C C . ILE B 1 120 ? -2.094 18.75 23.234 1 96.75 120 ILE B C 1
ATOM 2568 O O . ILE B 1 120 ? -2.932 18.25 23.984 1 96.75 120 ILE B O 1
ATOM 2572 N N . SER B 1 121 ? -1.055 18.125 22.688 1 96.44 121 SER B N 1
ATOM 2573 C CA . SER B 1 121 ? -0.89 16.703 22.969 1 96.44 121 SER B CA 1
ATOM 2574 C C . SER B 1 121 ? 0.018 16.484 24.172 1 96.44 121 SER B C 1
ATOM 2576 O O . SER B 1 121 ? 0.999 17.203 24.359 1 96.44 121 SER B O 1
ATOM 2578 N N . PHE B 1 122 ? -0.214 15.477 24.922 1 94.56 122 PHE B N 1
ATOM 2579 C CA . PHE B 1 122 ? 0.611 15.086 26.062 1 94.56 122 PHE B CA 1
ATOM 2580 C C . PHE B 1 122 ? 1.235 13.711 25.828 1 94.56 122 PHE B C 1
ATOM 2582 O O . PHE B 1 122 ? 1.748 13.094 26.766 1 94.56 122 PHE B O 1
ATOM 2589 N N . THR B 1 123 ? 1.174 13.312 24.625 1 91.44 123 THR B N 1
ATOM 2590 C CA . THR B 1 123 ? 1.747 12.023 24.281 1 91.44 123 THR B CA 1
ATOM 2591 C C . THR B 1 123 ? 3.271 12.094 24.25 1 91.44 123 THR B C 1
ATOM 2593 O O . THR B 1 123 ? 3.844 13.125 23.906 1 91.44 123 THR B O 1
ATOM 2596 N N . GLU B 1 124 ? 3.912 10.977 24.531 1 85.19 124 GLU B N 1
ATOM 2597 C CA . GLU B 1 124 ? 5.371 10.898 24.562 1 85.19 124 GLU B CA 1
ATOM 2598 C C . GLU B 1 124 ? 5.953 10.953 23.141 1 85.19 124 GLU B C 1
ATOM 2600 O O . GLU B 1 124 ? 7 11.57 22.922 1 85.19 124 GLU B O 1
ATOM 2605 N N . THR B 1 125 ? 5.273 10.281 22.234 1 87.12 125 THR B N 1
ATOM 2606 C CA . THR B 1 125 ? 5.723 10.281 20.844 1 87.12 125 THR B CA 1
ATOM 2607 C C . THR B 1 125 ? 4.75 11.062 19.969 1 87.12 125 THR B C 1
ATOM 2609 O O . THR B 1 125 ? 3.561 10.742 19.922 1 87.12 125 THR B O 1
ATOM 2612 N N . PRO B 1 126 ? 5.324 12.008 19.297 1 88.88 126 PRO B N 1
ATOM 2613 C CA . PRO B 1 126 ? 4.43 12.875 18.531 1 88.88 126 PRO B CA 1
ATOM 2614 C C . PRO B 1 126 ? 3.828 12.172 17.312 1 88.88 126 PRO B C 1
ATOM 2616 O O . PRO B 1 126 ? 2.904 12.695 16.688 1 88.88 126 PRO B O 1
ATOM 2619 N N . TYR B 1 127 ? 4.168 10.906 17 1 89.25 127 TYR B N 1
ATOM 2620 C CA . TYR B 1 127 ? 3.76 10.305 15.734 1 89.25 127 TYR B CA 1
ATOM 2621 C C . TYR B 1 127 ? 2.746 9.188 15.961 1 89.25 127 TYR B C 1
ATOM 2623 O O . TYR B 1 127 ? 2.271 8.57 15 1 89.25 127 TYR B O 1
ATOM 2631 N N . ASP B 1 128 ? 2.443 9.031 17.172 1 92.31 128 ASP B N 1
ATOM 2632 C CA . ASP B 1 128 ? 1.344 8.125 17.5 1 92.31 128 ASP B CA 1
ATOM 2633 C C . ASP B 1 128 ? 0.006 8.859 17.484 1 92.31 128 ASP B C 1
ATOM 2635 O O . ASP B 1 128 ? -0.566 9.141 18.547 1 92.31 128 ASP B O 1
ATOM 2639 N N . TYR B 1 129 ? -0.533 9.031 16.359 1 95 129 TYR B N 1
ATOM 2640 C CA . TYR B 1 129 ? -1.642 9.953 16.156 1 95 129 TYR B CA 1
ATOM 2641 C C . TYR B 1 129 ? -2.895 9.477 16.875 1 95 129 TYR B C 1
ATOM 2643 O O . TYR B 1 129 ? -3.648 10.281 17.422 1 95 129 TYR B O 1
ATOM 2651 N N . PRO B 1 130 ? -3.158 8.164 16.906 1 92.56 130 PRO B N 1
ATOM 2652 C CA . PRO B 1 130 ? -4.297 7.738 17.734 1 92.56 130 PRO B CA 1
ATOM 2653 C C . PRO B 1 130 ? -4.168 8.172 19.188 1 92.56 130 PRO B C 1
ATOM 2655 O O . PRO B 1 130 ? -5.141 8.648 19.781 1 92.56 130 PRO B O 1
ATOM 2658 N N . GLN B 1 131 ? -3.023 8.055 19.719 1 93.38 131 GLN B N 1
ATOM 2659 C CA . GLN B 1 131 ? -2.795 8.461 21.094 1 93.38 131 GLN B CA 1
ATOM 2660 C C . GLN B 1 131 ? -2.779 9.977 21.234 1 93.38 131 GLN B C 1
ATOM 2662 O O . GLN B 1 131 ? -3.205 10.516 22.266 1 93.38 131 GLN B O 1
ATOM 2667 N N . VAL B 1 132 ? -2.33 10.633 20.266 1 94.75 132 VAL B N 1
ATOM 2668 C CA . VAL B 1 132 ? -2.303 12.094 20.266 1 94.75 132 VAL B CA 1
ATOM 2669 C C . VAL B 1 132 ? -3.725 12.633 20.375 1 94.75 132 VAL B C 1
ATOM 2671 O O . VAL B 1 132 ? -4.008 13.5 21.203 1 94.75 132 VAL B O 1
ATOM 2674 N N . GLU B 1 133 ? -4.559 12.133 19.562 1 92.44 133 GLU B N 1
ATOM 2675 C CA . GLU B 1 133 ? -5.945 12.602 19.594 1 92.44 133 GLU B CA 1
ATOM 2676 C C . GLU B 1 133 ? -6.609 12.297 20.922 1 92.44 133 GLU B C 1
ATOM 2678 O O . GLU B 1 133 ? -7.383 13.109 21.438 1 92.44 133 GLU B O 1
ATOM 2683 N N . LYS B 1 134 ? -6.32 11.156 21.484 1 92.69 134 LYS B N 1
ATOM 2684 C CA . LYS B 1 134 ? -6.949 10.703 22.719 1 92.69 134 LYS B CA 1
ATOM 2685 C C . LYS B 1 134 ? -6.418 11.477 23.922 1 92.69 134 LYS B C 1
ATOM 2687 O O . LYS B 1 134 ? -7.16 11.766 24.859 1 92.69 134 LYS B O 1
ATOM 2692 N N . ASN B 1 135 ? -5.141 11.797 23.828 1 94.88 135 ASN B N 1
ATOM 2693 C CA . ASN B 1 135 ? -4.477 12.406 24.969 1 94.88 135 ASN B CA 1
ATOM 2694 C C . ASN B 1 135 ? -4.152 13.875 24.719 1 94.88 135 ASN B C 1
ATOM 2696 O O . ASN B 1 135 ? -2.99 14.281 24.781 1 94.88 135 ASN B O 1
ATOM 2700 N N . SER B 1 136 ? -5.148 14.586 24.438 1 97.38 136 SER B N 1
ATOM 2701 C CA . SER B 1 136 ? -4.969 16 24.141 1 97.38 136 SER B CA 1
ATOM 2702 C C . SER B 1 136 ? -5.992 16.859 24.891 1 97.38 136 SER B C 1
ATOM 2704 O O . SER B 1 136 ? -7.051 16.359 25.281 1 97.38 136 SER B O 1
ATOM 2706 N N . LEU B 1 137 ? -5.629 18.047 25.141 1 96.56 137 LEU B N 1
ATOM 2707 C CA . LEU B 1 137 ? -6.512 19.062 25.703 1 96.56 137 LEU B CA 1
ATOM 2708 C C . LEU B 1 137 ? -6.598 20.281 24.797 1 96.56 137 LEU B C 1
ATOM 2710 O O . LEU B 1 137 ? -5.758 20.469 23.922 1 96.56 137 LEU B O 1
ATOM 2714 N N . ILE B 1 138 ? -7.602 21.094 25.031 1 97 138 ILE B N 1
ATOM 2715 C CA . ILE B 1 138 ? -7.758 22.312 24.266 1 97 138 ILE B CA 1
ATOM 2716 C C . ILE B 1 138 ? -6.59 23.266 24.547 1 97 138 ILE B C 1
ATOM 2718 O O . ILE B 1 138 ? -6.117 23.344 25.672 1 97 138 ILE B O 1
ATOM 2722 N N . LEU B 1 139 ? -6.219 23.938 23.562 1 97.06 139 LEU B N 1
ATOM 2723 C CA . LEU B 1 139 ? -5.133 24.906 23.703 1 97.06 139 LEU B CA 1
ATOM 2724 C C . LEU B 1 139 ? -5.602 26.125 24.5 1 97.06 139 LEU B C 1
ATOM 2726 O O . LEU B 1 139 ? -6.508 26.828 24.062 1 97.06 139 LEU B O 1
ATOM 2730 N N . ASN B 1 140 ? -5.035 26.297 25.562 1 95.94 140 ASN B N 1
ATOM 2731 C CA . ASN B 1 140 ? -5.16 27.5 26.391 1 95.94 140 ASN B CA 1
ATOM 2732 C C . ASN B 1 140 ? -3.939 27.703 27.281 1 95.94 140 ASN B C 1
ATOM 2734 O O . ASN B 1 140 ? -3.008 26.891 27.25 1 95.94 140 ASN B O 1
ATOM 2738 N N . GLU B 1 141 ? -3.953 28.797 27.984 1 95.44 141 GLU B N 1
ATOM 2739 C CA . GLU B 1 141 ? -2.777 29.172 28.766 1 95.44 141 GLU B CA 1
ATOM 2740 C C . GLU B 1 141 ? -2.408 28.094 29.766 1 95.44 141 GLU B C 1
ATOM 2742 O O . GLU B 1 141 ? -1.237 27.734 29.906 1 95.44 141 GLU B O 1
ATOM 2747 N N . LYS B 1 142 ? -3.373 27.578 30.453 1 96.12 142 LYS B N 1
ATOM 2748 C CA . LYS B 1 142 ? -3.148 26.562 31.484 1 96.12 142 LYS B CA 1
ATOM 2749 C C . LYS B 1 142 ? -2.562 25.281 30.891 1 96.12 142 LYS B C 1
ATOM 2751 O O . LYS B 1 142 ? -1.544 24.781 31.375 1 96.12 142 LYS B O 1
ATOM 2756 N N . ASN B 1 143 ? -3.141 24.844 29.922 1 96.19 143 ASN B N 1
ATOM 2757 C CA . ASN B 1 143 ? -2.773 23.547 29.359 1 96.19 143 ASN B CA 1
ATOM 2758 C C . ASN B 1 143 ? -1.425 23.594 28.656 1 96.19 143 ASN B C 1
ATOM 2760 O O . ASN B 1 143 ? -0.649 22.641 28.703 1 96.19 143 ASN B O 1
ATOM 2764 N N . ILE B 1 144 ? -1.169 24.672 27.969 1 96.19 144 ILE B N 1
ATOM 2765 C CA . ILE B 1 144 ? 0.11 24.75 27.266 1 96.19 144 ILE B CA 1
ATOM 2766 C C . ILE B 1 144 ? 1.246 24.859 28.297 1 96.19 144 ILE B C 1
ATOM 2768 O O . ILE B 1 144 ? 2.33 24.312 28.078 1 96.19 144 ILE B O 1
ATOM 2772 N N . THR B 1 145 ? 1.041 25.547 29.359 1 95.94 145 THR B N 1
ATOM 2773 C CA . THR B 1 145 ? 2.037 25.625 30.422 1 95.94 145 THR B CA 1
ATOM 2774 C C . THR B 1 145 ? 2.32 24.234 31 1 95.94 145 THR B C 1
ATOM 2776 O O . THR B 1 145 ? 3.479 23.875 31.219 1 95.94 145 THR B O 1
ATOM 2779 N N . LEU B 1 146 ? 1.303 23.547 31.219 1 95.69 146 LEU B N 1
ATOM 2780 C CA . LEU B 1 146 ? 1.443 22.188 31.734 1 95.69 146 LEU B CA 1
ATOM 2781 C C . LEU B 1 146 ? 2.256 21.328 30.766 1 95.69 146 LE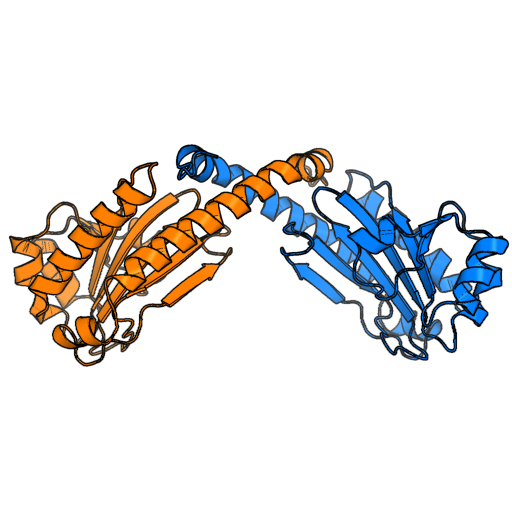U B C 1
ATOM 2783 O O . LEU B 1 146 ? 3.135 20.578 31.188 1 95.69 146 LEU B O 1
ATOM 2787 N N . ALA B 1 147 ? 1.972 21.391 29.562 1 94.81 147 ALA B N 1
ATOM 2788 C CA . ALA B 1 147 ? 2.65 20.594 28.547 1 94.81 147 ALA B CA 1
ATOM 2789 C C . ALA B 1 147 ? 4.129 20.953 28.453 1 94.81 147 ALA B C 1
ATOM 2791 O O . ALA B 1 147 ? 4.984 20.078 28.328 1 94.81 147 ALA B O 1
ATOM 2792 N N . ILE B 1 148 ? 4.406 22.219 28.453 1 94.94 148 ILE B N 1
ATOM 2793 C CA . ILE B 1 148 ? 5.781 22.703 28.344 1 94.94 148 ILE B CA 1
ATOM 2794 C C . ILE B 1 148 ? 6.602 22.172 29.516 1 94.94 148 ILE B C 1
ATOM 2796 O O . ILE B 1 148 ? 7.773 21.828 29.359 1 94.94 148 ILE B O 1
ATOM 2800 N N . ASN B 1 149 ? 5.992 22.016 30.609 1 93.06 149 ASN B N 1
ATOM 2801 C CA . ASN B 1 149 ? 6.699 21.625 31.828 1 93.06 149 ASN B CA 1
ATOM 2802 C C . ASN B 1 149 ? 6.809 20.109 31.953 1 93.06 149 ASN B C 1
ATOM 2804 O O . ASN B 1 149 ? 7.668 19.594 32.656 1 93.06 149 ASN B O 1
ATOM 2808 N N . SER B 1 150 ? 6.016 19.438 31.266 1 90.06 150 SER B N 1
ATOM 2809 C CA . SER B 1 150 ? 5.918 18.016 31.562 1 90.06 150 SER B CA 1
ATOM 2810 C C . SER B 1 150 ? 6.457 17.188 30.391 1 90.06 150 SER B C 1
ATOM 2812 O O . SER B 1 150 ? 6.809 16.016 30.578 1 90.06 150 SER B O 1
ATOM 2814 N N . SER B 1 151 ? 6.457 17.703 29.281 1 84.75 151 SER B N 1
ATOM 2815 C CA . SER B 1 151 ? 6.781 16.906 28.094 1 84.75 151 SER B CA 1
ATOM 2816 C C . SER B 1 151 ? 8.133 17.312 27.516 1 84.75 151 SER B C 1
ATOM 2818 O O . SER B 1 151 ? 8.562 18.453 27.688 1 84.75 151 SER B O 1
ATOM 2820 N N . ASN B 1 152 ? 8.773 16.406 26.859 1 88.94 152 ASN B N 1
ATOM 2821 C CA . ASN B 1 152 ? 10.031 16.703 26.188 1 88.94 152 ASN B CA 1
ATOM 2822 C C . ASN B 1 152 ? 9.805 17.547 24.938 1 88.94 152 ASN B C 1
ATOM 2824 O O . ASN B 1 152 ? 10.609 18.438 24.625 1 88.94 152 ASN B O 1
ATOM 2828 N N . GLN B 1 153 ? 8.75 17.312 24.281 1 94 153 GLN B N 1
ATOM 2829 C CA . GLN B 1 153 ? 8.375 18.062 23.094 1 94 153 GLN B CA 1
ATOM 2830 C C . GLN B 1 153 ? 6.969 18.641 23.234 1 94 153 GLN B C 1
ATOM 2832 O O . GLN B 1 153 ? 6.188 18.203 24.078 1 94 153 GLN B O 1
ATOM 2837 N N . LEU B 1 154 ? 6.77 19.719 22.547 1 95.12 154 LEU B N 1
ATOM 2838 C CA . LEU B 1 154 ? 5.438 20.312 22.484 1 95.12 154 LEU B CA 1
ATOM 2839 C C . LEU B 1 154 ? 4.773 20.031 21.141 1 95.12 154 LEU B C 1
ATOM 2841 O O . LEU B 1 154 ? 5.352 20.297 20.094 1 95.12 154 LEU B O 1
ATOM 2845 N N . GLN B 1 155 ? 3.646 19.469 21.219 1 96.69 155 GLN B N 1
ATOM 2846 C CA . GLN B 1 155 ? 2.896 19.234 19.984 1 96.69 155 GLN B CA 1
ATOM 2847 C C . GLN B 1 155 ? 1.52 19.891 20.047 1 96.69 155 GLN B C 1
ATOM 2849 O O . GLN B 1 155 ? 0.76 19.656 21 1 96.69 155 GLN B O 1
ATOM 2854 N N . ILE B 1 156 ? 1.255 20.703 19.078 1 97 156 ILE B N 1
ATOM 2855 C CA . ILE B 1 156 ? -0.023 21.375 18.875 1 97 156 ILE B CA 1
ATOM 2856 C C . ILE B 1 156 ? -0.667 20.891 17.578 1 97 156 ILE B C 1
ATOM 2858 O O . ILE B 1 156 ? 0.021 20.672 16.578 1 97 156 ILE B O 1
ATOM 2862 N N . TRP B 1 157 ? -1.962 20.672 17.609 1 98 157 TRP B N 1
ATOM 2863 C CA . TRP B 1 157 ? -2.572 20.125 16.406 1 98 157 TRP B CA 1
ATOM 2864 C C . TRP B 1 157 ? -4.027 20.562 16.281 1 98 157 TRP B C 1
ATOM 2866 O O . TRP B 1 157 ? -4.598 21.109 17.234 1 98 157 TRP B O 1
ATOM 2876 N N . LYS B 1 158 ? -4.609 20.391 15.117 1 98 158 LYS B N 1
ATOM 2877 C CA . LYS B 1 158 ? -5.996 20.719 14.797 1 98 158 LYS B CA 1
ATOM 2878 C C . LYS B 1 158 ? -6.527 19.859 13.664 1 98 158 LYS B C 1
ATOM 2880 O O . LYS B 1 158 ? -5.812 19.578 12.703 1 98 158 LYS B O 1
ATOM 2885 N N . LYS B 1 159 ? -7.723 19.328 13.867 1 97.19 159 LYS B N 1
ATOM 2886 C CA . LYS B 1 159 ? -8.438 18.719 12.742 1 97.19 159 LYS B CA 1
ATOM 2887 C C . LYS B 1 159 ? -9.047 19.781 11.836 1 97.19 159 LYS B C 1
ATOM 2889 O O . LYS B 1 159 ? -9.75 20.688 12.305 1 97.19 159 LYS B O 1
ATOM 2894 N N . LEU B 1 160 ? -8.766 19.688 10.594 1 97.75 160 LEU B N 1
ATOM 2895 C CA . LEU B 1 160 ? -9.172 20.734 9.656 1 97.75 160 LEU B CA 1
ATOM 2896 C C . LEU B 1 160 ? -10.445 20.344 8.922 1 97.75 160 LEU B C 1
ATOM 2898 O O . LEU B 1 160 ? -10.609 19.172 8.539 1 97.75 160 LEU B O 1
ATOM 2902 N N . ASP B 1 161 ? -11.344 21.297 8.758 1 96.06 161 ASP B N 1
ATOM 2903 C CA . ASP B 1 161 ? -12.492 21.141 7.867 1 96.06 161 ASP B CA 1
ATOM 2904 C C . ASP B 1 161 ? -12.156 21.609 6.453 1 96.06 161 ASP B C 1
ATOM 2906 O O . ASP B 1 161 ? -12.156 22.812 6.168 1 96.06 161 ASP B O 1
ATOM 2910 N N . ILE B 1 162 ? -11.961 20.641 5.633 1 96.69 162 ILE B N 1
ATOM 2911 C CA . ILE B 1 162 ? -11.492 21.016 4.301 1 96.69 162 ILE B CA 1
ATOM 2912 C C . ILE B 1 162 ? -12.664 21.047 3.326 1 96.69 162 ILE B C 1
ATOM 2914 O O . ILE B 1 162 ? -13.703 20.422 3.582 1 96.69 162 ILE B O 1
ATOM 2918 N N . SER B 1 163 ? -12.492 21.75 2.248 1 96.81 163 SER B N 1
ATOM 2919 C CA . SER B 1 163 ? -13.469 21.828 1.162 1 96.81 163 SER B CA 1
ATOM 2920 C C . SER B 1 163 ? -13.258 20.688 0.164 1 96.81 163 SER B C 1
ATOM 2922 O O . SER B 1 163 ? -12.125 20.25 -0.05 1 96.81 163 SER B O 1
ATOM 2924 N N . GLU B 1 164 ? -14.359 20.359 -0.51 1 96.56 164 GLU B N 1
ATOM 2925 C CA . GLU B 1 164 ? -14.25 19.359 -1.568 1 96.56 164 GLU B CA 1
ATOM 2926 C C . GLU B 1 164 ? -13.547 19.938 -2.797 1 96.56 164 GLU B C 1
ATOM 2928 O O . GLU B 1 164 ? -13.07 19.188 -3.652 1 96.56 164 GLU B O 1
ATOM 2933 N N . ASP B 1 165 ? -13.547 21.203 -2.828 1 97.38 165 ASP B N 1
ATOM 2934 C CA . ASP B 1 165 ? -12.805 21.859 -3.896 1 97.38 165 ASP B CA 1
ATOM 2935 C C . ASP B 1 165 ? -11.32 21.953 -3.553 1 97.38 165 ASP B C 1
ATOM 2937 O O . ASP B 1 165 ? -10.938 22.656 -2.609 1 97.38 165 ASP B O 1
ATOM 2941 N N . PRO B 1 166 ? -10.461 21.312 -4.352 1 97.5 166 PRO B N 1
ATOM 2942 C CA . PRO B 1 166 ? -9.031 21.297 -4.043 1 97.5 166 PRO B CA 1
ATOM 2943 C C . PRO B 1 166 ? -8.43 22.703 -3.998 1 97.5 166 PRO B C 1
ATOM 2945 O O . PRO B 1 166 ? -7.559 22.969 -3.164 1 97.5 166 PRO B O 1
ATOM 2948 N N . GLY B 1 167 ? -8.797 23.531 -4.902 1 96.94 167 GLY B N 1
ATOM 2949 C CA . GLY B 1 167 ? -8.289 24.891 -4.91 1 96.94 167 GLY B CA 1
ATOM 2950 C C . GLY B 1 167 ? -8.609 25.656 -3.637 1 96.94 167 GLY B C 1
ATOM 2951 O O . GLY B 1 167 ? -7.742 26.328 -3.076 1 96.94 167 GLY B O 1
ATOM 2952 N N . THR B 1 168 ? -9.828 25.562 -3.201 1 97.69 168 THR B N 1
ATOM 2953 C CA . THR B 1 168 ? -10.258 26.219 -1.966 1 97.69 168 THR B CA 1
ATOM 2954 C C . THR B 1 168 ? -9.492 25.656 -0.771 1 97.69 168 THR B C 1
ATOM 2956 O O . THR B 1 168 ? -9.039 26.406 0.092 1 97.69 168 THR B O 1
ATOM 2959 N N . THR B 1 169 ? -9.398 24.375 -0.728 1 98.06 169 THR B N 1
ATOM 2960 C CA . THR B 1 169 ? -8.656 23.719 0.345 1 98.06 169 THR B CA 1
ATOM 2961 C C . THR B 1 169 ? -7.203 24.188 0.359 1 98.06 169 THR B C 1
ATOM 2963 O O . THR B 1 169 ? -6.676 24.562 1.412 1 98.06 169 THR B O 1
ATOM 2966 N N . SER B 1 170 ? -6.566 24.234 -0.783 1 98.12 170 SER B N 1
ATOM 2967 C CA . SER B 1 170 ? -5.18 24.688 -0.878 1 98.12 170 SER B CA 1
ATOM 2968 C C . SER B 1 170 ? -5.027 26.109 -0.372 1 98.12 170 SER B C 1
ATOM 2970 O O . SER B 1 170 ? -4.117 26.406 0.406 1 98.12 170 SER B O 1
ATOM 2972 N N . LYS B 1 171 ? -5.902 26.922 -0.753 1 98.19 171 LYS B N 1
ATOM 2973 C CA . LYS B 1 171 ? -5.844 28.328 -0.352 1 98.19 171 LYS B CA 1
ATOM 2974 C C . LYS B 1 171 ? -6.016 28.469 1.157 1 98.19 171 LYS B C 1
ATOM 2976 O O . LYS B 1 171 ? -5.285 29.234 1.799 1 98.19 171 LYS B O 1
ATOM 2981 N N . MET B 1 172 ? -6.996 27.797 1.631 1 98.06 172 MET B N 1
ATOM 2982 C CA . MET B 1 172 ? -7.27 27.828 3.064 1 98.06 172 MET B CA 1
ATOM 2983 C C . MET B 1 172 ? -6.047 27.375 3.863 1 98.06 172 MET B C 1
ATOM 2985 O O . MET B 1 172 ? -5.668 28.031 4.84 1 98.06 172 MET B O 1
ATOM 2989 N N . ILE B 1 173 ? -5.426 26.344 3.469 1 98.5 173 ILE B N 1
ATOM 2990 C CA . ILE B 1 173 ? -4.293 25.781 4.195 1 98.5 173 ILE B CA 1
ATOM 2991 C C . ILE B 1 173 ? -3.08 26.703 4.051 1 98.5 173 ILE B C 1
ATOM 2993 O O . ILE B 1 173 ? -2.338 26.906 5.012 1 98.5 173 ILE B O 1
ATOM 2997 N N . CYS B 1 174 ? -2.871 27.25 2.877 1 98.56 174 CYS B N 1
ATOM 2998 C CA . CYS B 1 174 ? -1.771 28.188 2.676 1 98.56 174 CYS B CA 1
ATOM 2999 C C . CYS B 1 174 ? -1.904 29.391 3.604 1 98.56 174 CYS B C 1
ATOM 3001 O O . CYS B 1 174 ? -0.916 29.859 4.176 1 98.56 174 CYS B O 1
ATOM 3003 N N . GLN B 1 175 ? -3.094 29.859 3.709 1 98.06 175 GLN B N 1
ATOM 3004 C CA . GLN B 1 175 ? -3.314 30.984 4.613 1 98.06 175 GLN B CA 1
ATOM 3005 C C . GLN B 1 175 ? -2.998 30.609 6.055 1 98.06 175 GLN B C 1
ATOM 3007 O O . GLN B 1 175 ? -2.336 31.359 6.773 1 98.06 175 GLN B O 1
ATOM 3012 N N . LEU B 1 176 ? -3.496 29.484 6.465 1 97.69 176 LEU B N 1
ATOM 3013 C CA . LEU B 1 176 ? -3.229 29 7.812 1 97.69 176 LEU B CA 1
ATOM 3014 C C . LEU B 1 176 ? -1.728 28.875 8.062 1 97.69 176 LEU B C 1
ATOM 3016 O O . LEU B 1 176 ? -1.228 29.328 9.094 1 97.69 176 LEU B O 1
ATOM 3020 N N . LEU B 1 177 ? -1.037 28.297 7.129 1 98.06 177 LEU B N 1
ATOM 3021 C CA . LEU B 1 177 ? 0.406 28.109 7.242 1 98.06 177 LEU B CA 1
ATOM 3022 C C . LEU B 1 177 ? 1.122 29.469 7.301 1 98.06 177 LEU B C 1
ATOM 3024 O O . LEU B 1 177 ? 2.066 29.641 8.07 1 98.06 177 LEU B O 1
ATOM 3028 N N . THR B 1 178 ? 0.721 30.359 6.461 1 97.44 178 THR B N 1
ATOM 3029 C CA . THR B 1 178 ? 1.298 31.703 6.488 1 97.44 178 THR B CA 1
ATOM 3030 C C . THR B 1 178 ? 1.125 32.344 7.863 1 97.44 178 THR B C 1
ATOM 3032 O O . THR B 1 178 ? 2.078 32.875 8.422 1 97.44 178 THR B O 1
ATOM 3035 N N . ASP B 1 179 ? -0.064 32.281 8.398 1 96.38 179 ASP B N 1
ATOM 3036 C CA . ASP B 1 179 ? -0.335 32.844 9.727 1 96.38 179 ASP B CA 1
ATOM 3037 C C . ASP B 1 179 ? 0.57 32.188 10.781 1 96.38 179 ASP B C 1
ATOM 3039 O O . ASP B 1 179 ? 1.091 32.875 11.656 1 96.38 179 ASP B O 1
ATOM 3043 N N . ILE B 1 180 ? 0.746 30.891 10.734 1 96.62 180 ILE B N 1
ATOM 3044 C CA . ILE B 1 180 ? 1.562 30.156 11.703 1 96.62 180 ILE B CA 1
ATOM 3045 C C . ILE B 1 180 ? 3.023 30.578 11.562 1 96.62 180 ILE B C 1
ATOM 3047 O O . ILE B 1 180 ? 3.686 30.891 12.555 1 96.62 180 ILE B O 1
ATOM 3051 N N . LEU B 1 181 ? 3.488 30.641 10.367 1 95.56 181 LEU B N 1
ATOM 3052 C CA . LEU B 1 181 ? 4.891 30.969 10.133 1 95.56 181 LEU B CA 1
ATOM 3053 C C . LEU B 1 181 ? 5.188 32.406 10.555 1 95.56 181 LEU B C 1
ATOM 3055 O O . LEU B 1 181 ? 6.262 32.688 11.094 1 95.56 181 LEU B O 1
ATOM 3059 N N . GLU B 1 182 ? 4.273 33.25 10.391 1 92.38 182 GLU B N 1
ATOM 3060 C CA . GLU B 1 182 ? 4.453 34.656 10.719 1 92.38 182 GLU B CA 1
ATOM 3061 C C . GLU B 1 182 ? 4.703 34.844 12.211 1 92.38 182 GLU B C 1
ATOM 3063 O O . GLU B 1 182 ? 5.418 35.75 12.617 1 92.38 182 GLU B O 1
ATOM 3068 N N . VAL B 1 183 ? 4.184 33.938 12.992 1 87.25 183 VAL B N 1
ATOM 3069 C CA . VAL B 1 183 ? 4.383 34.094 14.43 1 87.25 183 VAL B CA 1
ATOM 3070 C C . VAL B 1 183 ? 5.691 33.438 14.844 1 87.25 183 VAL B C 1
ATOM 3072 O O . VAL B 1 183 ? 6.094 33.5 16.016 1 87.25 183 VAL B O 1
ATOM 3075 N N . HIS B 1 184 ? 6.371 32.781 14.008 1 85.75 184 HIS B N 1
ATOM 3076 C CA . HIS B 1 184 ? 7.633 32.125 14.281 1 85.75 184 HIS B CA 1
ATOM 3077 C C . HIS B 1 184 ? 8.82 32.906 13.758 1 85.75 184 HIS B C 1
ATOM 3079 O O . HIS B 1 184 ? 9.969 32.531 13.961 1 85.75 184 HIS B O 1
ATOM 3085 N N . GLY B 1 185 ? 8.516 33.906 12.969 1 77.69 185 GLY B N 1
ATOM 3086 C CA . GLY B 1 185 ? 9.555 34.781 12.484 1 77.69 185 GLY B CA 1
ATOM 3087 C C . GLY B 1 185 ? 9.773 36 13.367 1 77.69 185 GLY B C 1
ATOM 3088 O O . GLY B 1 185 ? 8.922 36.344 14.195 1 77.69 185 GLY B O 1
#

Organism: NCBI:txid1187080

Sequence (370 aa):
MNIKLDIAFWKESKDLFRRFHEQVKIIQDVFTEIANHFPQEKLKQYFVQAKSCKVSKGNQLGFLPYQVLDIVRDFDPLTGFNIRLLNWWGNGFYIFLTYGSQIKQQYKNAWISKFDDFHISFTETPYDYPQVEKNSLILNEKNITLAINSSNQLQIWKKLDISEDPGTTSKMICQLLTDILEVHGMNIKLDIAFWKESKDLFRRFHEQVKIIQDVFTEIANHFPQEKLKQYFVQAKSCKVSKGNQLGFLPYQVLDIVRDFDPLTGFNIRLLNWWGNGFYIFLTYGSQIKQQYKNAWISKFDDFHISFTETPYDYPQVEKNSLILNEKNITLAINSSNQLQIWKKLDISEDPGTTSKMICQLLTDILEVHG

Foldseek 3Di:
DPDDDPVVCVVVCPVVVVVVVVVVVLVQVLLVVLQVVCAQVNLCVLPVQFDRKDWDWDQPLVRHIKIKIKGSPFDPQAAGWIWMWMDTPPPATKIKIKGHLNCLVVLLVVCQVPDAQKKKAQDQDPPNVVNRVVGIDGDHNVRSVVSSVRYRMIMMMHGDDADPDSVRRSVVVSVVVVSVSVSSD/DPDDDPVVCVVVCVVVVVVVVVVVVLVQVLLVLLQVVCAQVNLCVLPVQFDRKDWDWDQPLVRHIKIKIKGSPFDPQAAGWIWMWMDTPPPATKIKIKGHLNCLVVLLVVCQVPDAQKKKAQDQDPPNVVNRVVGIDGDHNVRSVVSSVRYRMIMMMHGDDADPDSVRRSVVVSVVVVSVSVSSD

Solvent-accessible surface area (backbone atoms only — not comparable to full-atom values): 19383 Å² total; per-residue (Å²): 127,90,78,55,51,58,62,67,58,36,50,61,37,43,63,52,38,50,50,46,51,52,48,50,51,52,51,49,50,38,47,50,54,44,38,66,76,48,43,36,76,61,39,30,70,43,35,76,74,31,36,60,52,44,79,50,72,53,54,67,65,90,58,22,45,33,40,36,35,34,36,34,55,24,80,46,67,45,75,16,43,30,38,33,38,35,42,35,52,44,77,47,36,35,41,38,35,40,28,6,49,75,47,42,72,77,48,49,67,55,45,58,72,71,52,74,87,35,30,34,36,72,49,93,52,90,81,43,56,73,51,31,68,71,39,46,44,67,60,38,70,69,53,50,51,51,34,63,73,71,40,65,48,38,36,39,33,35,80,54,89,73,53,44,43,48,69,58,31,37,50,53,49,47,49,52,49,50,58,56,44,58,68,57,83,129,90,78,57,49,58,61,66,60,36,50,60,37,43,62,55,39,51,50,47,50,52,47,51,50,51,51,49,49,39,46,49,54,44,40,66,75,48,43,36,77,62,40,30,69,43,35,75,75,30,36,60,52,45,78,51,71,53,54,66,64,91,58,22,45,34,38,36,33,34,37,33,55,23,80,46,65,45,75,16,42,30,37,35,38,36,42,35,52,43,77,47,38,37,40,38,35,41,29,6,49,75,46,41,72,76,48,48,66,54,45,59,74,71,52,76,84,35,29,32,35,71,48,92,53,90,80,45,54,74,51,31,68,72,40,45,45,66,61,38,70,69,51,50,52,50,35,64,74,71,40,66,47,38,36,40,33,35,81,53,89,72,52,43,44,50,68,59,32,34,51,54,50,48,50,52,50,50,58,54,46,58,67,56,83

pLDDT: mean 94.12, std 5.59, range [46.0, 98.88]